Protein AF-D2QV64-F1 (afdb_monomer_lite)

Sequence (195 aa):
MLIPDGMLITTHSSHLLPVKQGDTALMLKIAIAAEERQGNFLMAWWRGKGAARVIDHDGDALLLERATSSRSLVQDVCVLHGDLHHENVLDLGKRGWLAIDPKGLVGERAFDFANLFYNPSSAVALSTGRLSCQIKVVAQASCLEPKRLLQWVLAWGGLSATWLLLDDIDPAATLAIASLAASELTLSDGLYEGS

Foldseek 3Di:
DKAFDDDWDDDPFWIWTFIDDVPFTKIKIFGDDPLVQLVVVLQCVCCCQLDFHFPDDDRRITITRDDPDPDDPFDQKDWAQQQDEPVQWDQPDVVGIDGDNRPGDTGHPLLNCLVHLCPDHLVQSPPPCNNVVVLVVCCVVVVHDSLVNLSSNLVVLSVVCSVCVVVVHDSVSSVSSSVVSSVVNVVVVVVVVPD

Secondary structure (DSSP, 8-state):
--EE-S--EE-SSEEEEEEEETTEEEEEEEE-SHHHHHHHHHHHHHTTSSSPPEEEEETTEEEEE---SS--S--SEEEE-SS--GGGEEE-GGG-EEE-----EEEEGGGGGGGGGT-S-HHHHTSTTHHHHHHHHHHHHHT--HHHHHHHHHHHHHHHHHHHHHTT---HHHHHHHHHHHHHHHHHHHTTTT-

InterPro domains:
  IPR006748 Aminoglycoside/hydroxyurea antibiotic resistance kinase [PF04655] (2-75)
  IPR006748 Aminoglycoside/hydroxyurea antibiotic resistance kinase [PF04655] (76-164)
  IPR011009 Protein kinase-like domain superfamily [SSF56112] (16-170)

pLDDT: mean 85.37, std 12.18, range [32.94, 96.75]

Organism: Spirosoma linguale (strain ATCC 33905 / DSM 74 / LMG 10896 / Claus 1) (NCBI:txid504472)

Structure (mmCIF, N/CA/C/O backbone):
data_AF-D2QV64-F1
#
_entry.id   AF-D2QV64-F1
#
loop_
_atom_site.group_PDB
_atom_site.id
_atom_site.type_symbol
_atom_site.label_atom_id
_atom_site.label_alt_id
_atom_site.label_comp_id
_atom_site.label_asym_id
_atom_site.label_entity_id
_atom_site.label_seq_id
_atom_site.pdbx_PDB_ins_code
_atom_site.Cartn_x
_atom_site.Cartn_y
_atom_site.Cartn_z
_atom_site.occupancy
_atom_site.B_iso_or_equiv
_atom_site.auth_seq_id
_atom_site.auth_comp_id
_atom_site.auth_asym_id
_atom_site.auth_atom_id
_atom_site.pdbx_PDB_model_num
ATOM 1 N N . MET A 1 1 ? -14.361 12.397 27.060 1.00 84.81 1 MET A N 1
ATOM 2 C CA . MET A 1 1 ? -14.222 11.091 27.740 1.00 84.81 1 MET A CA 1
ATOM 3 C C . MET A 1 1 ? -14.595 9.999 26.750 1.00 84.81 1 MET A C 1
ATOM 5 O O . MET A 1 1 ? -15.577 10.195 26.041 1.00 84.81 1 MET A O 1
ATOM 9 N N . LEU A 1 2 ? -13.809 8.922 26.655 1.00 90.06 2 LEU A N 1
ATOM 10 C CA . LEU A 1 2 ? -14.127 7.762 25.812 1.00 90.06 2 LEU A CA 1
ATOM 11 C C . LEU A 1 2 ? -14.981 6.769 26.606 1.00 90.06 2 LEU A C 1
ATOM 13 O O . LEU A 1 2 ? -14.668 6.490 27.762 1.00 90.06 2 LEU A O 1
ATOM 17 N N . ILE A 1 3 ? -16.048 6.255 25.997 1.00 94.50 3 ILE A N 1
ATOM 18 C CA . ILE A 1 3 ? -16.966 5.289 26.618 1.00 94.50 3 ILE A CA 1
ATOM 19 C C . ILE A 1 3 ? -16.984 4.013 25.763 1.00 94.50 3 ILE A C 1
ATOM 21 O O . ILE A 1 3 ? -17.178 4.135 24.553 1.00 94.50 3 ILE A O 1
ATOM 25 N N . PRO A 1 4 ? -16.794 2.808 26.336 1.00 94.12 4 PRO A N 1
ATOM 26 C CA . PRO A 1 4 ? -16.927 1.554 25.594 1.00 94.12 4 PRO A CA 1
ATOM 27 C C . PRO A 1 4 ? -18.301 1.414 24.925 1.00 94.12 4 PRO A C 1
ATOM 29 O O . PRO A 1 4 ? -19.330 1.689 25.536 1.00 94.12 4 PRO A O 1
ATOM 32 N N . ASP A 1 5 ? -18.310 0.969 23.672 1.00 94.06 5 ASP A N 1
ATOM 33 C CA . ASP A 1 5 ? -19.499 0.852 22.818 1.00 94.06 5 ASP A CA 1
ATOM 34 C C . ASP A 1 5 ? -19.472 -0.467 22.024 1.00 94.06 5 ASP A C 1
ATOM 36 O O . ASP A 1 5 ? -19.676 -0.499 20.810 1.00 94.06 5 ASP A O 1
ATOM 40 N N . GLY A 1 6 ? -19.134 -1.563 22.707 1.00 91.12 6 GLY A N 1
ATOM 41 C CA . GLY A 1 6 ? -19.037 -2.904 22.135 1.00 91.12 6 GLY A CA 1
ATOM 42 C C . GLY A 1 6 ? -18.134 -3.829 22.950 1.00 91.12 6 GLY A C 1
ATOM 43 O O . GLY A 1 6 ? -17.597 -3.440 23.987 1.00 91.12 6 GLY A O 1
ATOM 44 N N . MET A 1 7 ? -17.971 -5.067 22.479 1.00 93.25 7 MET A N 1
ATOM 45 C CA . MET A 1 7 ? -17.054 -6.028 23.096 1.00 93.25 7 MET A CA 1
ATOM 46 C C . MET A 1 7 ? -15.606 -5.768 22.673 1.00 93.25 7 MET A C 1
ATOM 48 O O . MET A 1 7 ? -15.347 -5.347 21.545 1.00 93.25 7 MET A O 1
ATOM 52 N N . LEU A 1 8 ? -14.670 -6.071 23.573 1.00 91.81 8 LEU A N 1
ATOM 53 C CA . LEU A 1 8 ? -13.246 -6.131 23.262 1.00 91.81 8 LEU A CA 1
ATOM 54 C C . LEU A 1 8 ? -12.987 -7.237 22.232 1.00 91.81 8 LEU A C 1
ATOM 56 O O . LEU A 1 8 ? -13.405 -8.379 22.418 1.00 91.81 8 LEU A O 1
ATOM 60 N N . ILE A 1 9 ? -12.258 -6.897 21.176 1.00 93.56 9 ILE A N 1
ATOM 61 C CA . ILE A 1 9 ? -11.794 -7.829 20.155 1.00 93.56 9 ILE A CA 1
ATOM 62 C C . ILE A 1 9 ? -10.287 -7.994 20.342 1.00 93.56 9 ILE A C 1
ATOM 64 O O . ILE A 1 9 ? -9.531 -7.026 20.279 1.00 93.56 9 ILE A O 1
ATOM 68 N N . THR A 1 10 ? -9.845 -9.228 20.557 1.00 88.50 10 THR A N 1
ATOM 69 C CA . THR A 1 10 ? -8.422 -9.556 20.670 1.00 88.50 10 THR A CA 1
ATOM 70 C C . THR A 1 10 ? -7.971 -10.258 19.402 1.00 88.50 10 THR A C 1
ATOM 72 O O . THR A 1 10 ? -8.548 -11.264 18.994 1.00 88.50 10 THR A O 1
ATOM 75 N N . THR A 1 11 ? -6.932 -9.713 18.785 1.00 85.50 11 THR A N 1
ATOM 76 C CA . THR A 1 11 ? -6.214 -10.333 17.670 1.00 85.50 11 THR A CA 1
ATOM 77 C C . THR A 1 11 ? -4.872 -10.865 18.174 1.00 85.50 11 THR A C 1
ATOM 79 O O . THR A 1 11 ? -4.509 -10.651 19.330 1.00 85.50 11 THR A O 1
ATOM 82 N N . HIS A 1 12 ? -4.112 -11.547 17.318 1.00 83.12 12 HIS A N 1
ATOM 83 C CA . HIS A 1 12 ? -2.777 -12.032 17.679 1.00 83.12 12 HIS A CA 1
ATOM 84 C C . HIS A 1 12 ? -1.767 -10.894 17.936 1.00 83.12 12 HIS A C 1
ATOM 86 O O . HIS A 1 12 ? -0.740 -11.138 18.559 1.00 83.12 12 HIS A O 1
ATOM 92 N N . SER A 1 13 ? -2.051 -9.669 17.475 1.00 80.88 13 SER A N 1
ATOM 93 C CA . SER A 1 13 ? -1.111 -8.542 17.496 1.00 80.88 13 SER A CA 1
ATOM 94 C C . SER A 1 13 ? -1.634 -7.289 18.221 1.00 80.88 13 SER A C 1
ATOM 96 O O . SER A 1 13 ? -0.847 -6.411 18.579 1.00 80.88 13 SER A O 1
ATOM 98 N N . SER A 1 14 ? -2.952 -7.185 18.442 1.00 87.31 14 SER A N 1
ATOM 99 C CA . SER A 1 14 ? -3.629 -5.980 18.948 1.00 87.31 14 SER A CA 1
ATOM 100 C C . SER A 1 14 ? -4.898 -6.276 19.755 1.00 87.31 14 SER A C 1
ATOM 102 O O . SER A 1 14 ? -5.626 -7.235 19.474 1.00 87.31 14 SER A O 1
ATOM 104 N N . HIS A 1 15 ? -5.228 -5.367 20.671 1.00 90.56 15 HIS A N 1
ATOM 105 C CA . HIS A 1 15 ? -6.553 -5.234 21.277 1.00 90.56 15 HIS A CA 1
ATOM 106 C C . HIS A 1 15 ? -7.337 -4.111 20.587 1.00 90.56 15 HIS A C 1
ATOM 108 O O . HIS A 1 15 ? -6.822 -3.007 20.416 1.00 90.56 15 HIS A O 1
ATOM 114 N N . LEU A 1 16 ? -8.584 -4.381 20.204 1.00 91.62 16 LEU A N 1
ATOM 115 C CA . LEU A 1 16 ? -9.480 -3.436 19.537 1.00 91.62 16 LEU A CA 1
ATOM 116 C C . LEU A 1 16 ? -10.754 -3.271 20.370 1.00 91.62 16 LEU A C 1
ATOM 118 O O . LEU A 1 16 ? -11.459 -4.246 20.629 1.00 91.62 16 LEU A O 1
ATOM 122 N N . LEU A 1 17 ? -11.064 -2.044 20.779 1.00 94.75 17 LEU A N 1
ATOM 123 C CA . LEU A 1 17 ? -12.261 -1.724 21.549 1.00 94.75 17 LEU A CA 1
ATOM 124 C C . LEU A 1 17 ? -13.088 -0.658 20.819 1.00 94.75 17 LEU A C 1
ATOM 126 O O . LEU A 1 17 ? -12.622 0.472 20.648 1.00 94.75 17 LEU A O 1
ATOM 130 N N . PRO A 1 18 ? -14.332 -0.965 20.416 1.00 94.12 18 PRO A N 1
ATOM 131 C CA . PRO A 1 18 ? -15.242 0.053 19.918 1.00 94.12 18 PRO A CA 1
ATOM 132 C C . PRO A 1 18 ? -15.577 1.036 21.051 1.00 94.12 18 PRO A C 1
ATOM 134 O O . PRO A 1 18 ? -15.963 0.616 22.142 1.00 94.12 18 PRO A O 1
ATOM 137 N N . VAL A 1 19 ? -15.440 2.340 20.807 1.00 95.12 19 VAL A N 1
ATOM 138 C CA . VAL A 1 19 ? -15.688 3.399 21.800 1.00 95.12 19 VAL A CA 1
ATOM 139 C C . VAL A 1 19 ? -16.503 4.546 21.200 1.00 95.12 19 VAL A C 1
ATOM 141 O O . VAL A 1 19 ? -16.592 4.699 19.982 1.00 95.12 19 VAL A O 1
ATOM 144 N N . LYS A 1 20 ? -17.089 5.382 22.056 1.00 94.25 20 LYS A N 1
ATOM 145 C CA . LYS A 1 20 ? -17.729 6.646 21.684 1.00 94.25 20 LYS A CA 1
ATOM 146 C C . LYS A 1 20 ? -17.061 7.832 22.365 1.00 94.25 20 LYS A C 1
ATOM 148 O O . LYS A 1 20 ? -16.691 7.755 23.538 1.00 94.25 20 LYS A O 1
ATOM 153 N N . GLN A 1 21 ? -16.963 8.941 21.636 1.00 92.62 21 GLN A N 1
ATOM 154 C CA . GLN A 1 21 ? -16.634 10.262 22.171 1.00 92.62 21 GLN A CA 1
ATOM 155 C C . GLN A 1 21 ? -17.788 11.214 21.828 1.00 92.62 21 GLN A C 1
ATOM 157 O O . GLN A 1 21 ? -17.931 11.645 20.684 1.00 92.62 21 GLN A O 1
ATOM 162 N N . GLY A 1 22 ? -18.659 11.487 22.807 1.00 91.06 22 GLY A N 1
ATOM 163 C CA . GLY A 1 22 ? -19.966 12.093 22.525 1.00 91.06 22 GLY A CA 1
ATOM 164 C C . GLY A 1 22 ? -20.794 11.178 21.615 1.00 91.06 22 GLY A C 1
ATOM 165 O O . GLY A 1 22 ? -20.868 9.976 21.867 1.00 91.06 22 GLY A O 1
ATOM 166 N N . ASP A 1 23 ? -21.335 11.726 20.527 1.00 88.44 23 ASP A N 1
ATOM 167 C CA . ASP A 1 23 ? -22.090 10.963 19.519 1.00 88.44 23 ASP A CA 1
ATOM 168 C C . ASP A 1 23 ? -21.200 10.301 18.449 1.00 88.44 23 ASP A C 1
ATOM 170 O O . ASP A 1 23 ? -21.688 9.568 17.587 1.00 88.44 23 ASP A O 1
ATOM 174 N N . THR A 1 24 ? -19.881 10.526 18.491 1.00 89.38 24 THR A N 1
ATOM 175 C CA . THR A 1 24 ? -18.956 10.014 17.470 1.00 89.38 24 THR A CA 1
ATOM 176 C C . THR A 1 24 ? -18.521 8.587 17.785 1.00 89.38 24 THR A C 1
ATOM 178 O O . THR A 1 24 ? -17.968 8.312 18.850 1.00 89.38 24 THR A O 1
ATOM 181 N N . ALA A 1 25 ? -18.730 7.686 16.826 1.00 92.19 25 ALA A N 1
ATOM 182 C CA . ALA A 1 25 ? -18.303 6.293 16.866 1.00 92.19 25 ALA A CA 1
ATOM 183 C C . ALA A 1 25 ? -16.826 6.139 16.460 1.00 92.19 25 ALA A C 1
ATOM 185 O O . ALA A 1 25 ? -16.456 6.468 15.333 1.00 92.19 25 ALA A O 1
ATOM 186 N N . LEU A 1 26 ? -16.001 5.591 17.352 1.00 92.88 26 LEU A N 1
ATOM 187 C CA . LEU A 1 26 ? -14.551 5.448 17.193 1.00 92.88 26 LEU A CA 1
ATOM 188 C C . LEU A 1 26 ? -14.086 4.026 17.553 1.00 92.88 26 LEU A C 1
ATOM 190 O O . LEU A 1 26 ? -14.832 3.222 18.118 1.00 92.88 26 LEU A O 1
ATOM 194 N N . MET A 1 27 ? -12.852 3.694 17.194 1.00 93.19 27 MET A N 1
ATOM 195 C CA . MET A 1 27 ? -12.204 2.425 17.515 1.00 93.19 27 MET A CA 1
ATOM 196 C C . MET A 1 27 ? -10.879 2.706 18.218 1.00 93.19 27 MET A C 1
ATOM 198 O O . MET A 1 27 ? -9.993 3.324 17.637 1.00 93.19 27 MET A O 1
ATOM 202 N N . LEU A 1 28 ? -10.734 2.244 19.457 1.00 90.88 28 LEU A N 1
ATOM 203 C CA . LEU A 1 28 ? -9.460 2.265 20.166 1.00 90.88 28 LEU A CA 1
ATOM 204 C C . LEU A 1 28 ? -8.678 1.001 19.806 1.00 90.88 28 LEU A C 1
ATOM 206 O O . LEU A 1 28 ? -9.151 -0.106 20.055 1.00 90.88 28 LEU A O 1
ATOM 210 N N . LYS A 1 29 ? -7.487 1.162 19.235 1.00 90.44 29 LYS A N 1
ATOM 211 C CA . LYS A 1 29 ? -6.544 0.080 18.948 1.00 90.44 29 LYS A CA 1
ATOM 212 C C . LYS A 1 29 ? -5.333 0.221 19.857 1.00 90.44 29 LYS A C 1
ATOM 214 O O . LYS A 1 29 ? -4.724 1.281 19.873 1.00 90.44 29 LYS A O 1
ATOM 219 N N . ILE A 1 30 ? -4.970 -0.841 20.569 1.00 87.00 30 ILE A N 1
ATOM 220 C CA . ILE A 1 30 ? -3.738 -0.923 21.361 1.00 87.00 30 ILE A CA 1
ATOM 221 C C . ILE A 1 30 ? -2.878 -2.037 20.766 1.00 87.00 30 ILE A C 1
ATOM 223 O O . ILE A 1 30 ? -3.278 -3.205 20.781 1.00 87.00 30 ILE A O 1
ATOM 227 N N . ALA A 1 31 ? -1.725 -1.663 20.215 1.00 84.56 31 ALA A N 1
ATOM 228 C CA . ALA A 1 31 ? -0.751 -2.597 19.665 1.00 84.56 31 ALA A CA 1
ATOM 229 C C . ALA A 1 31 ? -0.017 -3.333 20.796 1.00 84.56 31 ALA A C 1
ATOM 231 O O . ALA A 1 31 ? 0.383 -2.729 21.788 1.00 84.56 31 ALA A O 1
ATOM 232 N N . ILE A 1 32 ? 0.165 -4.645 20.648 1.00 82.94 32 ILE A N 1
ATOM 233 C CA . ILE A 1 32 ? 0.840 -5.496 21.643 1.00 82.94 32 ILE A CA 1
ATOM 234 C C . ILE A 1 32 ? 2.161 -6.037 21.069 1.00 82.94 32 ILE A C 1
ATOM 236 O O . ILE A 1 32 ? 3.147 -6.179 21.798 1.00 82.94 32 ILE A O 1
ATOM 240 N N . ALA A 1 33 ? 2.193 -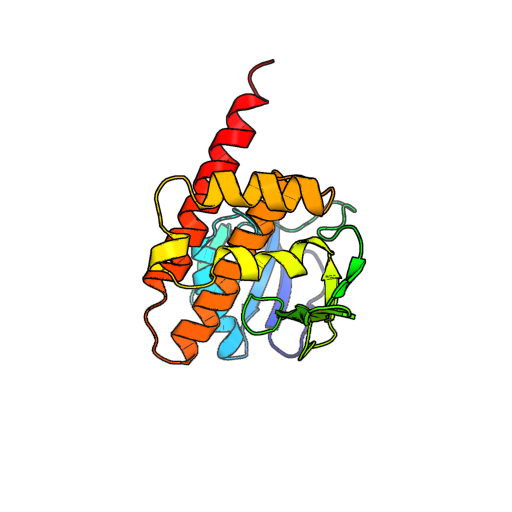6.287 19.756 1.00 75.31 33 ALA A N 1
ATOM 241 C CA . ALA A 1 33 ? 3.374 -6.711 19.005 1.00 75.31 33 ALA A CA 1
ATOM 242 C C . ALA A 1 33 ? 4.233 -5.513 18.559 1.00 75.31 33 ALA A C 1
ATOM 244 O O . ALA A 1 33 ? 3.708 -4.436 18.271 1.00 75.31 33 ALA A O 1
ATOM 245 N N . ALA A 1 34 ? 5.555 -5.697 18.490 1.00 67.56 34 ALA A N 1
ATOM 246 C CA . ALA A 1 34 ? 6.493 -4.625 18.145 1.00 67.56 34 ALA A CA 1
ATOM 247 C C . ALA A 1 34 ? 6.309 -4.124 16.702 1.00 67.56 34 ALA A C 1
ATOM 249 O O . ALA A 1 34 ? 6.424 -2.928 16.444 1.00 67.56 34 ALA A O 1
ATOM 250 N N . GLU A 1 35 ? 5.939 -5.022 15.796 1.00 64.38 35 GLU A N 1
ATOM 251 C CA . GLU A 1 35 ? 5.683 -4.764 14.382 1.00 64.38 35 GLU A CA 1
ATOM 252 C C . GLU A 1 35 ? 4.456 -3.850 14.192 1.00 64.38 35 GLU A C 1
ATOM 254 O O . GLU A 1 35 ? 4.479 -2.905 13.405 1.00 64.38 35 GLU A O 1
ATOM 259 N N . GLU A 1 36 ? 3.395 -4.053 14.983 1.00 65.75 36 GLU A N 1
ATOM 260 C CA . GLU A 1 36 ? 2.186 -3.211 14.947 1.00 65.75 36 GLU A CA 1
ATOM 261 C C . GLU A 1 36 ? 2.421 -1.804 15.509 1.00 65.75 36 GLU A C 1
ATOM 263 O O . GLU A 1 36 ? 1.802 -0.845 15.044 1.00 65.75 36 GLU A O 1
ATOM 268 N N . ARG A 1 37 ? 3.335 -1.647 16.480 1.00 69.44 37 ARG A N 1
ATOM 269 C CA . ARG A 1 37 ? 3.687 -0.321 17.022 1.00 69.44 37 ARG A CA 1
ATOM 270 C C . ARG A 1 37 ? 4.261 0.588 15.942 1.00 69.44 37 ARG A C 1
ATOM 272 O O . ARG A 1 37 ? 3.957 1.776 15.911 1.00 69.44 37 ARG A O 1
ATOM 279 N N . GLN A 1 38 ? 5.054 0.036 15.027 1.00 65.38 38 GLN A N 1
ATOM 280 C CA . GLN A 1 38 ? 5.621 0.797 13.913 1.00 65.38 38 GLN A CA 1
ATOM 281 C C . GLN A 1 38 ? 4.554 1.167 12.875 1.00 65.38 38 GLN A C 1
ATOM 283 O O . GLN A 1 38 ? 4.518 2.305 12.402 1.00 65.38 38 GLN A O 1
ATOM 288 N N . GLY A 1 39 ? 3.611 0.256 12.608 1.00 62.38 39 GLY A N 1
ATOM 289 C CA . GLY A 1 39 ? 2.429 0.537 11.789 1.00 62.38 39 GLY A CA 1
ATOM 290 C C . GLY A 1 39 ? 1.579 1.699 12.324 1.00 62.38 39 GLY A C 1
ATOM 291 O O . GLY A 1 39 ? 0.974 2.429 11.537 1.00 62.38 39 GLY A O 1
ATOM 292 N N . ASN A 1 40 ? 1.579 1.946 13.641 1.00 69.19 40 ASN A N 1
ATOM 293 C CA . ASN A 1 40 ? 0.832 3.061 14.224 1.00 69.19 40 ASN A CA 1
ATOM 294 C C . ASN A 1 40 ? 1.368 4.441 13.806 1.00 69.19 40 ASN A C 1
ATOM 296 O O . ASN A 1 40 ? 0.575 5.339 13.511 1.00 69.19 40 ASN A O 1
ATOM 300 N N . PHE A 1 41 ? 2.693 4.609 13.728 1.00 66.00 41 PHE A N 1
ATOM 301 C CA . PHE A 1 41 ? 3.308 5.864 13.276 1.00 66.00 41 PHE A CA 1
ATOM 302 C C . PHE A 1 41 ? 2.937 6.182 11.829 1.00 66.00 41 PHE A C 1
ATOM 304 O O . PHE A 1 41 ? 2.611 7.321 11.492 1.00 66.00 41 PHE A O 1
ATOM 311 N N . LEU A 1 42 ? 2.918 5.155 10.984 1.00 66.06 42 LEU A N 1
ATOM 312 C CA . LEU A 1 42 ? 2.503 5.283 9.598 1.00 66.06 42 LEU A CA 1
ATOM 313 C C . LEU A 1 42 ? 1.014 5.637 9.467 1.00 66.06 42 LEU A C 1
ATOM 315 O O . LEU A 1 42 ? 0.654 6.521 8.692 1.00 66.06 42 LEU A O 1
ATOM 319 N N . MET A 1 43 ? 0.145 4.994 10.246 1.00 69.06 43 MET A N 1
ATOM 320 C CA . MET A 1 43 ? -1.285 5.320 10.285 1.00 69.06 43 MET A CA 1
ATOM 321 C C . MET A 1 43 ? -1.520 6.781 10.692 1.00 69.06 43 MET A C 1
ATOM 323 O O . MET A 1 43 ? -2.330 7.481 10.075 1.00 69.06 43 MET A O 1
ATOM 327 N N . ALA A 1 44 ? -0.776 7.265 11.692 1.00 66.31 44 ALA A N 1
ATOM 328 C CA . ALA A 1 44 ? -0.818 8.661 12.119 1.00 66.31 44 ALA A CA 1
ATOM 329 C C . ALA A 1 44 ? -0.310 9.617 11.028 1.00 66.31 44 ALA A C 1
ATOM 331 O O . ALA A 1 44 ? -0.837 10.722 10.896 1.00 66.31 44 ALA A O 1
ATOM 332 N N . TRP A 1 45 ? 0.662 9.192 10.217 1.00 61.81 45 TRP A N 1
ATOM 333 C CA . TRP A 1 45 ? 1.141 9.944 9.057 1.00 61.81 45 TRP A CA 1
ATOM 334 C C . TRP A 1 45 ? 0.106 10.001 7.921 1.00 61.81 45 TRP A C 1
ATOM 336 O O . TRP A 1 45 ? -0.127 11.075 7.366 1.00 61.81 45 TRP A O 1
ATOM 346 N N . TRP A 1 46 ? -0.584 8.893 7.621 1.00 63.81 46 TRP A N 1
ATOM 347 C CA . TRP A 1 46 ? -1.623 8.849 6.582 1.00 63.81 46 TRP A CA 1
ATOM 348 C C . TRP A 1 46 ? -2.807 9.782 6.860 1.00 63.81 46 TRP A C 1
ATOM 350 O O . TRP A 1 46 ? -3.410 10.286 5.912 1.00 63.81 46 TRP A O 1
ATOM 360 N N . ARG A 1 47 ? -3.164 10.029 8.132 1.00 64.62 47 ARG A N 1
ATOM 361 C CA . ARG A 1 47 ? -4.263 10.935 8.547 1.00 64.62 47 ARG A CA 1
ATOM 362 C C . ARG A 1 47 ? -5.569 10.756 7.753 1.00 64.62 47 ARG A C 1
ATOM 364 O O . ARG A 1 47 ? -6.236 11.730 7.410 1.00 64.62 47 ARG A O 1
ATOM 371 N N . GLY A 1 48 ? -5.947 9.515 7.453 1.00 59.62 48 GLY A N 1
ATOM 372 C CA . GLY A 1 48 ? -7.175 9.215 6.704 1.00 59.62 48 GLY A CA 1
ATOM 373 C C . GLY A 1 48 ? -7.026 9.206 5.177 1.00 59.62 48 GLY A C 1
ATOM 374 O O . GLY A 1 48 ? -7.993 8.941 4.468 1.00 59.62 48 GLY A O 1
ATOM 375 N N . LYS A 1 49 ? -5.831 9.468 4.632 1.00 55.72 49 LYS A N 1
ATOM 376 C CA . LYS A 1 49 ? -5.557 9.321 3.197 1.00 55.72 49 LYS A CA 1
ATOM 377 C C . LYS A 1 49 ? -5.173 7.870 2.902 1.00 55.72 49 LYS A C 1
ATOM 379 O O . LYS A 1 49 ? -4.064 7.453 3.209 1.00 55.72 49 LYS A O 1
ATOM 384 N N . GLY A 1 50 ? -6.096 7.099 2.325 1.00 55.38 50 GLY A N 1
ATOM 385 C CA . GLY A 1 50 ? -5.864 5.691 1.950 1.00 55.38 50 GLY A CA 1
ATOM 386 C C . GLY A 1 50 ? -5.884 4.688 3.113 1.00 55.38 50 GLY A C 1
ATOM 387 O O . GLY A 1 50 ? -5.733 3.494 2.879 1.00 55.38 50 GLY A O 1
ATOM 388 N N . ALA A 1 51 ? -6.121 5.153 4.341 1.00 66.50 51 ALA A N 1
ATOM 389 C CA . ALA A 1 51 ? -6.243 4.349 5.554 1.00 66.50 51 ALA A CA 1
ATOM 390 C C . ALA A 1 51 ? -7.343 4.927 6.460 1.00 66.50 51 ALA A C 1
ATOM 392 O O . ALA A 1 51 ? -7.814 6.037 6.219 1.00 66.50 51 ALA A O 1
ATOM 393 N N . ALA A 1 52 ? -7.745 4.203 7.509 1.00 75.62 52 ALA A N 1
ATOM 394 C CA . ALA A 1 52 ? -8.678 4.740 8.503 1.00 75.62 52 ALA A CA 1
ATOM 395 C C . ALA A 1 52 ? -8.091 5.997 9.166 1.00 75.62 52 ALA A C 1
ATOM 397 O O . ALA A 1 52 ? -6.920 6.013 9.557 1.00 75.62 52 ALA A O 1
ATOM 398 N N . ARG A 1 53 ? -8.893 7.057 9.302 1.00 79.25 53 ARG A N 1
ATOM 399 C CA . ARG A 1 53 ? -8.445 8.300 9.938 1.00 79.25 53 ARG A CA 1
ATOM 400 C C . ARG A 1 53 ? -8.080 8.073 11.402 1.00 79.25 53 ARG A C 1
ATOM 402 O O . ARG A 1 53 ? -8.900 7.600 12.187 1.00 79.25 53 ARG A O 1
ATOM 409 N N . VAL A 1 54 ? -6.864 8.476 11.767 1.00 84.50 54 VAL A N 1
ATOM 410 C CA . VAL A 1 54 ? -6.412 8.573 13.160 1.00 84.50 54 VAL A CA 1
ATOM 411 C C . VAL A 1 54 ? -6.921 9.888 13.745 1.00 84.50 54 VAL A C 1
ATOM 413 O O . VAL A 1 54 ? -6.622 10.960 13.223 1.00 84.50 54 VAL A O 1
ATOM 416 N N . ILE A 1 55 ? -7.722 9.790 14.801 1.00 85.19 55 ILE A N 1
ATOM 417 C CA . ILE A 1 55 ? -8.284 10.910 15.561 1.00 85.19 55 ILE A CA 1
ATOM 418 C C . ILE A 1 55 ? -7.306 11.374 16.641 1.00 85.19 55 ILE A C 1
ATOM 420 O O . ILE A 1 55 ? -7.166 12.575 16.847 1.00 85.19 55 ILE A O 1
ATOM 424 N N . ASP A 1 56 ? -6.638 10.430 17.309 1.00 84.44 56 ASP A N 1
ATOM 425 C CA . ASP A 1 56 ? -5.662 10.689 18.373 1.00 84.44 56 ASP A CA 1
ATOM 426 C C . ASP A 1 56 ? -4.695 9.498 18.526 1.00 84.44 56 ASP A C 1
ATOM 428 O O . ASP A 1 56 ? -5.001 8.394 18.057 1.00 84.44 56 ASP A O 1
ATOM 432 N N . HIS A 1 57 ? -3.543 9.697 19.169 1.00 87.00 57 HIS A N 1
ATOM 433 C CA . HIS A 1 57 ? -2.573 8.631 19.441 1.00 87.00 57 HIS A CA 1
ATOM 434 C C . HIS A 1 57 ? -1.748 8.878 20.714 1.00 87.00 57 HIS A C 1
ATOM 436 O O . HIS A 1 57 ? -1.364 10.007 21.005 1.00 87.00 57 HIS A O 1
ATOM 442 N N . ASP A 1 58 ? -1.407 7.806 21.433 1.00 82.62 58 ASP A N 1
ATOM 443 C CA . ASP A 1 58 ? -0.514 7.845 22.600 1.00 82.62 58 ASP A CA 1
ATOM 444 C C . ASP A 1 58 ? 0.254 6.521 22.738 1.00 82.62 58 ASP A C 1
ATOM 446 O O . ASP A 1 58 ? -0.339 5.469 22.988 1.00 82.62 58 ASP A O 1
ATOM 450 N N . GLY A 1 59 ? 1.574 6.563 22.531 1.00 82.19 59 GLY A N 1
ATOM 451 C CA . GLY A 1 59 ? 2.441 5.383 22.527 1.00 82.19 59 GLY A CA 1
ATOM 452 C C . GLY A 1 59 ? 1.928 4.275 21.599 1.00 82.19 59 GLY A C 1
ATOM 453 O O . GLY A 1 59 ? 1.891 4.427 20.379 1.00 82.19 59 GLY A O 1
ATOM 454 N N . ASP A 1 60 ? 1.507 3.163 22.199 1.00 82.69 60 ASP A N 1
ATOM 455 C CA . ASP A 1 60 ? 1.010 1.973 21.498 1.00 82.69 60 ASP A CA 1
ATOM 456 C C . ASP A 1 60 ? -0.479 2.067 21.109 1.00 82.69 60 ASP A C 1
ATOM 458 O O . ASP A 1 60 ? -1.015 1.150 20.475 1.00 82.69 60 ASP A O 1
ATOM 462 N N . ALA A 1 61 ? -1.162 3.150 21.493 1.00 84.50 61 ALA A N 1
ATOM 463 C CA . ALA A 1 61 ? -2.589 3.340 21.288 1.00 84.50 61 ALA A CA 1
ATOM 464 C C . ALA A 1 61 ? -2.902 4.290 20.121 1.00 84.50 61 ALA A C 1
ATOM 466 O O . ALA A 1 61 ? -2.360 5.390 20.023 1.00 84.50 61 ALA A O 1
ATOM 467 N N . LEU A 1 62 ? -3.857 3.887 19.281 1.00 88.75 62 LEU A N 1
ATOM 468 C CA . LEU A 1 62 ? -4.500 4.720 18.269 1.00 88.75 62 LEU A CA 1
ATOM 469 C C . LEU A 1 62 ? -5.997 4.823 18.537 1.00 88.75 62 LEU A C 1
ATOM 471 O O . LEU A 1 62 ? -6.675 3.814 18.740 1.00 88.75 62 LEU A O 1
ATOM 475 N N . LEU A 1 63 ? -6.534 6.032 18.431 1.00 88.81 63 LEU A N 1
ATOM 476 C CA . LEU A 1 63 ? -7.964 6.271 18.325 1.00 88.81 63 LEU A CA 1
ATOM 477 C C . LEU A 1 63 ? -8.306 6.494 16.852 1.00 88.81 63 LEU A C 1
ATOM 479 O O . LEU A 1 63 ? -7.890 7.479 16.253 1.00 88.81 63 LEU A O 1
ATOM 483 N N . LEU A 1 64 ? -9.050 5.570 16.259 1.00 89.81 64 LEU A N 1
ATOM 484 C CA . LEU A 1 64 ? -9.388 5.547 14.839 1.00 89.81 64 LEU A CA 1
ATOM 485 C C . LEU A 1 64 ? -10.859 5.901 14.626 1.00 89.81 64 LEU A C 1
ATOM 487 O O . LEU A 1 64 ? -11.709 5.609 15.470 1.00 89.81 64 LEU A O 1
ATOM 491 N N . GLU A 1 65 ? -11.188 6.465 13.468 1.00 87.50 65 GLU A N 1
ATOM 492 C CA . GLU A 1 65 ? -12.580 6.508 13.030 1.00 87.50 65 GLU A CA 1
ATOM 493 C C . GLU A 1 65 ? -13.130 5.084 12.873 1.00 87.50 65 GLU A C 1
ATOM 495 O O . GLU A 1 65 ? -12.453 4.183 12.366 1.00 87.50 65 GLU A O 1
ATOM 500 N N . ARG A 1 66 ? -14.364 4.854 13.332 1.00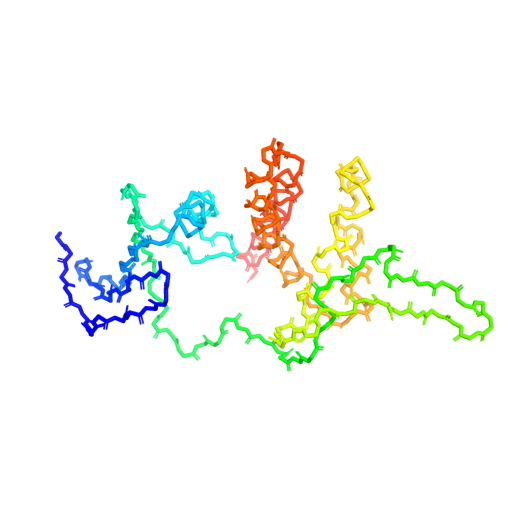 86.56 66 ARG A N 1
ATOM 501 C CA . ARG A 1 66 ? -14.992 3.538 13.213 1.00 86.56 66 ARG A CA 1
ATOM 502 C C . ARG A 1 66 ? -15.786 3.465 11.920 1.00 86.56 66 ARG A C 1
ATOM 504 O O . ARG A 1 66 ? -16.688 4.269 11.700 1.00 86.56 66 ARG A O 1
ATOM 511 N N . ALA A 1 67 ? -15.515 2.447 11.107 1.00 80.75 67 ALA A N 1
ATOM 512 C CA . ALA A 1 67 ? -16.380 2.108 9.986 1.00 80.75 67 ALA A CA 1
ATOM 513 C C . ALA A 1 67 ? -17.752 1.664 10.524 1.00 80.75 67 ALA A C 1
ATOM 515 O O . ALA A 1 67 ? -17.887 0.595 11.113 1.00 80.75 67 ALA A O 1
ATOM 516 N N . THR A 1 68 ? -18.766 2.514 10.367 1.00 77.50 68 THR A N 1
ATOM 517 C CA . THR A 1 68 ? -20.154 2.240 10.786 1.00 77.50 68 THR A CA 1
ATOM 518 C C . THR A 1 68 ? -21.053 1.819 9.624 1.00 77.50 68 THR A C 1
ATOM 520 O O . THR A 1 68 ? -22.179 1.383 9.846 1.00 77.50 68 THR A O 1
ATOM 523 N N . SER A 1 69 ? -20.572 1.942 8.384 1.00 71.31 69 SER A N 1
ATOM 524 C CA . SER A 1 69 ? -21.311 1.540 7.186 1.00 71.31 69 SER A CA 1
ATOM 525 C C . SER A 1 69 ? -21.094 0.064 6.851 1.00 71.31 69 SER A C 1
ATOM 527 O O . SER A 1 69 ? -20.023 -0.476 7.110 1.00 71.31 69 SER A O 1
ATOM 529 N N . SER A 1 70 ? -22.055 -0.556 6.166 1.00 64.06 70 SER A N 1
ATOM 530 C CA . SER A 1 70 ? -21.919 -1.899 5.583 1.00 64.06 70 SER A CA 1
ATOM 531 C C . SER A 1 70 ? -21.085 -1.938 4.292 1.00 64.06 70 SER A C 1
ATOM 533 O O . SER A 1 70 ? -21.003 -2.985 3.649 1.00 64.06 70 SER A O 1
ATOM 535 N N . ARG A 1 71 ? -20.485 -0.813 3.869 1.00 60.31 71 ARG A N 1
ATOM 536 C CA . ARG A 1 71 ? -19.651 -0.768 2.662 1.00 60.31 71 ARG A CA 1
ATOM 537 C C . ARG A 1 71 ? -18.338 -1.503 2.913 1.00 60.31 71 ARG A C 1
ATOM 539 O O . ARG A 1 71 ? -17.611 -1.184 3.850 1.00 60.31 71 ARG A O 1
ATOM 546 N N . SER A 1 72 ? -18.034 -2.459 2.041 1.00 65.69 72 SER A N 1
ATOM 547 C CA . SER A 1 72 ? -16.736 -3.126 2.026 1.00 65.69 72 SER A CA 1
ATOM 548 C C . SER A 1 72 ? -15.639 -2.139 1.626 1.00 65.69 72 SER A C 1
ATOM 550 O O . SER A 1 72 ? -15.796 -1.385 0.665 1.00 65.69 72 SER A O 1
ATOM 552 N N . LEU A 1 73 ? -14.518 -2.169 2.351 1.00 68.56 73 LEU A N 1
ATOM 553 C CA . LEU A 1 73 ? -13.300 -1.447 1.974 1.00 68.56 73 LEU A CA 1
ATOM 554 C C . LEU A 1 73 ? -12.553 -2.124 0.821 1.00 68.56 73 LEU A C 1
ATOM 556 O O . LEU A 1 73 ? -11.696 -1.481 0.221 1.00 68.56 73 LEU A O 1
ATOM 560 N N . VAL A 1 74 ? -12.871 -3.390 0.527 1.00 71.69 74 VAL A N 1
ATOM 561 C CA . VAL A 1 74 ? -12.288 -4.177 -0.566 1.00 71.69 74 VAL A CA 1
ATOM 562 C C . VAL A 1 74 ? -13.312 -4.442 -1.669 1.00 71.69 74 VAL A C 1
ATOM 564 O O . VAL A 1 74 ? -14.488 -4.694 -1.391 1.00 71.69 74 VAL A O 1
ATOM 567 N N . GLN A 1 75 ? -12.853 -4.385 -2.913 1.00 80.12 75 GLN A N 1
ATOM 568 C CA . GLN A 1 75 ? -13.616 -4.618 -4.142 1.00 80.12 75 GLN A CA 1
ATOM 569 C C . GLN A 1 75 ? -12.921 -5.703 -4.979 1.00 80.12 75 GLN A C 1
ATOM 571 O O . GLN A 1 75 ? -11.755 -5.993 -4.733 1.00 80.12 75 GLN A O 1
ATOM 576 N N . ASP A 1 76 ? -13.621 -6.319 -5.939 1.00 84.62 76 ASP A N 1
ATOM 577 C CA . ASP A 1 76 ? -13.044 -7.253 -6.926 1.00 84.62 76 ASP A CA 1
ATOM 578 C C . ASP A 1 76 ? -12.006 -8.237 -6.350 1.00 84.62 76 ASP A C 1
ATOM 580 O O . ASP A 1 76 ? -10.851 -8.285 -6.782 1.00 84.62 76 ASP A O 1
ATOM 584 N N . VAL A 1 77 ? -12.399 -8.992 -5.320 1.00 88.75 77 VAL A N 1
ATOM 585 C CA . VAL A 1 77 ? -11.488 -9.905 -4.616 1.00 88.75 77 VAL A CA 1
ATOM 586 C C . VAL A 1 77 ? -11.142 -11.102 -5.504 1.00 88.75 77 VAL A C 1
ATOM 588 O O . VAL A 1 77 ? -12.034 -11.816 -5.964 1.00 88.75 77 VAL A O 1
ATOM 591 N N . CYS A 1 78 ? -9.850 -11.350 -5.718 1.00 91.06 78 CYS A N 1
ATOM 592 C CA . CYS A 1 78 ? -9.347 -12.482 -6.491 1.00 91.06 78 CYS A CA 1
ATOM 593 C C . CYS A 1 78 ? -8.015 -13.013 -5.939 1.00 91.06 78 CYS A C 1
ATOM 595 O O . CYS A 1 78 ? -7.483 -12.510 -4.947 1.00 91.06 78 CYS A O 1
ATOM 597 N N . VAL A 1 79 ? -7.491 -14.066 -6.573 1.00 93.25 79 VAL A N 1
ATOM 598 C CA . VAL A 1 79 ? -6.116 -14.525 -6.339 1.00 93.25 79 VAL A CA 1
ATOM 599 C C . VAL A 1 79 ? -5.158 -13.532 -6.988 1.00 93.25 79 VAL A C 1
ATOM 601 O O . VAL A 1 79 ? -5.388 -13.098 -8.117 1.00 93.25 79 VAL A O 1
ATOM 604 N N . LEU A 1 80 ? -4.106 -13.187 -6.259 1.00 93.56 80 LEU A N 1
ATOM 605 C CA . LEU A 1 80 ? -3.126 -12.163 -6.583 1.00 93.56 80 LEU A CA 1
ATOM 606 C C . LEU A 1 80 ? -1.721 -12.767 -6.633 1.00 93.56 80 LEU A C 1
ATOM 608 O O . LEU A 1 80 ? -1.396 -13.689 -5.875 1.00 93.56 80 LEU A O 1
ATOM 612 N N . HIS A 1 81 ? -0.864 -12.203 -7.481 1.00 93.62 81 HIS A N 1
ATOM 613 C CA . HIS A 1 81 ? 0.567 -12.489 -7.467 1.00 93.62 81 HIS A CA 1
ATOM 614 C C . HIS A 1 81 ? 1.188 -12.064 -6.132 1.00 93.62 81 HIS A C 1
ATOM 616 O O . HIS A 1 81 ? 1.979 -12.804 -5.555 1.00 93.62 81 HIS A O 1
ATOM 622 N N . GLY A 1 82 ? 0.817 -10.885 -5.630 1.00 89.69 82 GLY A N 1
ATOM 623 C CA . GLY A 1 82 ? 1.269 -10.311 -4.363 1.00 89.69 82 GLY A CA 1
ATOM 624 C C . GLY A 1 82 ? 2.672 -9.702 -4.386 1.00 89.69 82 GLY A C 1
ATOM 625 O O . GLY A 1 82 ? 3.084 -9.122 -3.389 1.00 89.69 82 GLY A O 1
ATOM 626 N N . ASP A 1 83 ? 3.388 -9.825 -5.506 1.00 90.94 83 ASP A N 1
ATOM 627 C CA . ASP A 1 83 ? 4.756 -9.313 -5.681 1.00 90.94 83 ASP A CA 1
ATOM 628 C C . ASP A 1 83 ? 5.101 -9.105 -7.165 1.00 90.94 83 ASP A C 1
ATOM 630 O O . ASP A 1 83 ? 6.127 -9.545 -7.684 1.00 90.94 83 ASP A O 1
ATOM 634 N N . LEU A 1 84 ? 4.159 -8.532 -7.914 1.00 90.69 84 LEU A N 1
ATOM 635 C CA . LEU A 1 84 ? 4.336 -8.339 -9.347 1.00 90.69 84 LEU A CA 1
ATOM 636 C C . LEU A 1 84 ? 5.204 -7.100 -9.599 1.00 90.69 84 LEU A C 1
ATOM 638 O O . LEU A 1 84 ? 4.8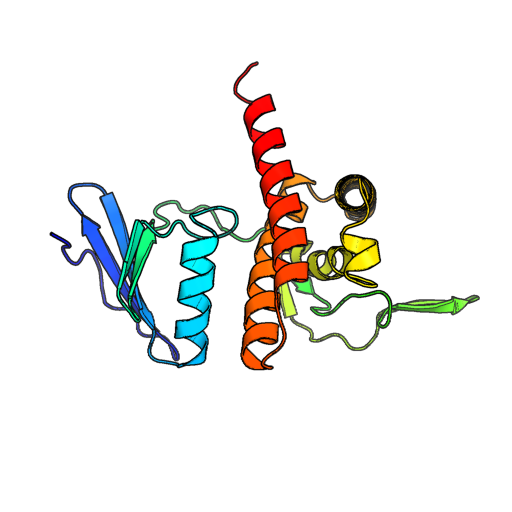02 -5.976 -9.308 1.00 90.69 84 LEU A O 1
ATOM 642 N N . HIS A 1 85 ? 6.386 -7.291 -10.177 1.00 90.56 85 HIS A N 1
ATOM 643 C CA . HIS A 1 85 ? 7.255 -6.212 -10.646 1.00 90.56 85 HIS A CA 1
ATOM 644 C C . HIS A 1 85 ? 8.098 -6.677 -11.836 1.00 90.56 85 HIS A C 1
ATOM 646 O O . HIS A 1 85 ? 8.076 -7.840 -12.223 1.00 90.56 85 HIS A O 1
ATOM 652 N N . HIS A 1 86 ? 8.828 -5.742 -12.439 1.00 90.06 86 HIS A N 1
ATOM 653 C CA . HIS A 1 86 ? 9.579 -5.955 -13.675 1.00 90.06 86 HIS A CA 1
ATOM 654 C C . HIS A 1 86 ? 10.623 -7.088 -13.630 1.00 90.06 86 HIS A C 1
ATOM 656 O O . HIS A 1 86 ? 10.914 -7.648 -14.679 1.00 90.06 86 HIS A O 1
ATOM 662 N N . GLU A 1 87 ? 11.163 -7.452 -12.464 1.00 91.69 87 GLU A N 1
ATOM 663 C CA . GLU A 1 87 ? 12.100 -8.587 -12.348 1.00 91.69 87 GLU A CA 1
ATOM 664 C C . GLU A 1 87 ? 11.365 -9.935 -12.275 1.00 91.69 87 GLU A C 1
ATOM 666 O O . GLU A 1 87 ? 11.887 -10.953 -12.723 1.00 91.69 87 GLU A O 1
ATOM 671 N N . ASN A 1 88 ? 10.115 -9.922 -11.806 1.00 94.12 88 ASN A N 1
ATOM 672 C CA . ASN A 1 88 ? 9.225 -11.080 -11.753 1.00 94.12 88 ASN A CA 1
ATOM 673 C C . ASN A 1 88 ? 8.394 -11.251 -13.036 1.00 94.12 88 ASN A C 1
ATOM 675 O O . ASN A 1 88 ? 7.440 -12.025 -13.056 1.00 94.12 88 ASN A O 1
ATOM 679 N N . VAL A 1 89 ? 8.740 -10.545 -14.120 1.00 93.31 89 VAL A N 1
ATOM 680 C CA . VAL A 1 89 ? 8.092 -10.653 -15.434 1.00 93.31 89 VAL A CA 1
ATOM 681 C C . VAL A 1 89 ? 9.146 -10.931 -16.503 1.00 93.31 89 VAL A C 1
ATOM 683 O O . VAL A 1 89 ? 9.947 -10.069 -16.855 1.00 93.31 89 VAL A O 1
ATOM 686 N N . LEU A 1 90 ? 9.128 -12.145 -17.047 1.00 94.00 90 LEU A N 1
ATOM 687 C CA . LEU A 1 90 ? 10.109 -12.623 -18.020 1.00 94.00 90 LEU A CA 1
ATOM 688 C C . LEU A 1 90 ? 9.556 -12.577 -19.446 1.00 94.00 90 LEU A C 1
ATOM 690 O O . LEU A 1 90 ? 8.445 -13.049 -19.688 1.00 94.00 90 LEU A O 1
ATOM 694 N N . ASP A 1 91 ? 10.350 -12.091 -20.402 1.00 95.12 91 ASP A N 1
ATOM 695 C CA . ASP A 1 91 ? 10.066 -12.243 -21.835 1.00 95.12 91 ASP A CA 1
ATOM 696 C C . ASP A 1 91 ? 10.572 -13.608 -22.324 1.00 95.12 91 ASP A C 1
ATOM 698 O O . ASP A 1 91 ? 11.779 -13.843 -22.416 1.00 95.12 91 ASP A O 1
ATOM 702 N N . LEU A 1 92 ? 9.659 -14.528 -22.650 1.00 93.75 92 LEU A N 1
ATOM 703 C CA . LEU A 1 92 ? 9.999 -15.840 -23.215 1.00 93.75 92 LEU A CA 1
ATOM 704 C C . LEU A 1 92 ? 9.932 -15.851 -24.754 1.00 93.75 92 LEU A C 1
ATOM 706 O O . LEU A 1 92 ? 9.774 -16.910 -25.380 1.00 93.75 92 LEU A O 1
ATOM 710 N N . GLY A 1 93 ? 10.018 -14.679 -25.387 1.00 93.38 93 GLY A N 1
ATOM 711 C CA . GLY A 1 93 ? 10.001 -14.492 -26.831 1.00 93.38 93 GLY A CA 1
ATOM 712 C C . GLY A 1 93 ? 8.698 -14.995 -27.444 1.00 93.38 93 GLY A C 1
ATOM 713 O O . GLY A 1 93 ? 7.617 -14.475 -27.185 1.00 93.38 93 GLY A O 1
ATOM 714 N N . LYS A 1 94 ? 8.768 -16.061 -28.253 1.00 93.19 94 LYS A N 1
ATOM 715 C CA . LYS A 1 94 ? 7.587 -16.620 -28.945 1.00 93.19 94 LYS A CA 1
ATOM 716 C C . LYS A 1 94 ? 6.495 -17.127 -27.998 1.00 93.19 94 LYS A C 1
ATOM 718 O O . LYS A 1 94 ? 5.347 -17.223 -28.416 1.00 93.19 94 LYS A O 1
ATOM 723 N N . ARG A 1 95 ? 6.845 -17.490 -26.758 1.00 90.38 95 ARG A N 1
ATOM 724 C CA . ARG A 1 95 ? 5.876 -17.929 -25.739 1.00 90.38 95 ARG A CA 1
ATOM 725 C C . ARG A 1 95 ? 5.202 -16.762 -25.010 1.00 90.38 95 ARG A C 1
ATOM 727 O O . ARG A 1 95 ? 4.244 -17.009 -24.286 1.00 90.38 95 ARG A O 1
ATOM 734 N N . GLY A 1 96 ? 5.663 -15.531 -25.228 1.00 93.75 96 GLY A N 1
ATOM 735 C CA . GLY A 1 96 ? 5.160 -14.335 -24.564 1.00 93.75 96 GLY A CA 1
ATOM 736 C C . GLY A 1 96 ? 5.715 -14.151 -23.153 1.00 93.75 96 GLY A C 1
ATOM 737 O O . GLY A 1 96 ? 6.702 -14.775 -22.762 1.00 93.75 96 GLY A O 1
ATOM 738 N N . TRP A 1 97 ? 5.067 -13.268 -22.403 1.00 93.50 97 TRP A N 1
ATOM 739 C CA . TRP A 1 97 ? 5.479 -12.880 -21.059 1.00 93.50 97 TRP A CA 1
ATOM 740 C C . TRP A 1 97 ? 5.034 -13.899 -20.007 1.00 93.50 97 TRP A C 1
ATOM 742 O O . TRP A 1 97 ? 3.918 -14.417 -20.076 1.00 93.50 97 TRP A O 1
ATOM 752 N N . LEU A 1 98 ? 5.886 -14.156 -19.014 1.00 94.56 98 LEU A N 1
ATOM 753 C CA . LEU A 1 98 ? 5.593 -15.029 -17.878 1.00 94.56 98 LEU A CA 1
ATOM 754 C C . LEU A 1 98 ? 5.861 -14.300 -16.560 1.00 94.56 98 LEU A C 1
ATOM 756 O O . LEU A 1 98 ? 6.980 -13.851 -16.330 1.00 94.56 98 LEU A O 1
ATOM 760 N N . ALA A 1 99 ? 4.852 -14.238 -15.690 1.00 93.88 99 ALA A N 1
ATOM 761 C CA . ALA A 1 99 ? 5.027 -13.815 -14.303 1.00 93.88 99 ALA A CA 1
ATOM 762 C C . ALA A 1 99 ? 5.519 -14.989 -13.438 1.00 93.88 99 ALA A C 1
ATOM 764 O O . ALA A 1 99 ? 5.041 -16.117 -13.606 1.00 93.88 99 ALA A O 1
ATOM 765 N N . ILE A 1 100 ? 6.470 -14.735 -12.542 1.00 93.75 100 ILE A N 1
ATOM 766 C CA . ILE A 1 100 ? 7.130 -15.746 -11.703 1.00 93.75 100 ILE A CA 1
ATOM 767 C C . ILE A 1 100 ? 7.221 -15.304 -10.235 1.00 93.75 100 ILE A C 1
ATOM 769 O O . ILE A 1 100 ? 7.136 -14.123 -9.940 1.00 93.75 100 ILE A O 1
ATOM 773 N N . ASP A 1 101 ? 7.448 -16.264 -9.334 1.00 93.19 101 ASP A N 1
ATOM 774 C CA . ASP A 1 101 ? 7.520 -16.065 -7.873 1.00 93.19 101 ASP A CA 1
ATOM 775 C C . ASP A 1 101 ? 6.260 -15.438 -7.223 1.00 93.19 101 ASP A C 1
ATOM 777 O O . ASP A 1 101 ? 6.349 -14.467 -6.465 1.00 93.19 101 ASP A O 1
ATOM 781 N N . PRO A 1 102 ? 5.048 -15.974 -7.481 1.00 93.88 102 PRO A N 1
ATOM 782 C CA . PRO A 1 102 ? 3.853 -15.474 -6.816 1.00 93.88 102 PRO A CA 1
ATOM 783 C C . PRO A 1 102 ? 3.874 -15.812 -5.320 1.00 93.88 102 PRO A C 1
ATOM 785 O O . PRO A 1 102 ? 4.104 -16.956 -4.927 1.00 93.88 102 PRO A O 1
ATOM 788 N N . LYS A 1 103 ? 3.510 -14.839 -4.479 1.00 90.00 103 LYS A N 1
ATOM 789 C CA . LYS A 1 103 ? 3.223 -15.057 -3.051 1.00 90.00 103 LYS A CA 1
ATOM 790 C C . LYS A 1 103 ? 1.847 -15.692 -2.825 1.00 90.00 103 LYS A C 1
ATOM 792 O O . LYS A 1 103 ? 1.617 -16.277 -1.773 1.00 90.00 103 LYS A O 1
ATOM 797 N N . GLY A 1 104 ? 0.949 -15.609 -3.813 1.00 87.75 104 GLY A N 1
ATOM 798 C CA . GLY A 1 104 ? -0.338 -16.313 -3.812 1.00 87.75 104 GLY A CA 1
ATOM 799 C C . GLY A 1 104 ? -1.333 -15.750 -2.798 1.00 87.75 104 GLY A C 1
ATOM 800 O O . GLY A 1 104 ? -1.872 -16.486 -1.973 1.00 87.75 104 GLY A O 1
ATOM 801 N N . LEU A 1 105 ? -1.569 -14.440 -2.845 1.00 89.31 105 LEU A N 1
ATOM 802 C CA . LEU A 1 105 ? -2.466 -13.761 -1.910 1.00 89.31 105 LEU A CA 1
ATOM 803 C C . LEU A 1 105 ? -3.919 -13.808 -2.397 1.00 89.31 105 LEU A C 1
ATOM 805 O O . LEU A 1 105 ? -4.185 -13.956 -3.587 1.00 89.31 105 LEU A O 1
ATOM 809 N N . VAL A 1 106 ? -4.871 -13.640 -1.478 1.00 90.00 106 VAL A N 1
ATOM 810 C CA . VAL A 1 106 ? -6.274 -13.361 -1.811 1.00 90.00 106 VAL A CA 1
ATOM 811 C C . VAL A 1 106 ? -6.591 -11.957 -1.332 1.00 90.00 106 VAL A C 1
ATOM 813 O O . VAL A 1 106 ? -6.465 -11.657 -0.146 1.00 90.00 106 VAL A O 1
ATOM 816 N N . GLY A 1 107 ? -6.992 -11.093 -2.253 1.00 89.00 107 GLY A N 1
ATOM 817 C CA . GLY A 1 107 ? -7.228 -9.691 -1.952 1.00 89.00 107 GLY A CA 1
ATOM 818 C C . GLY A 1 107 ? -7.846 -8.962 -3.126 1.00 89.00 107 GLY A C 1
ATOM 819 O O . GLY A 1 107 ? -8.244 -9.564 -4.120 1.00 89.00 107 GLY A O 1
ATOM 820 N N . GLU A 1 108 ? -7.940 -7.648 -3.005 1.00 91.62 108 GLU A N 1
ATOM 821 C CA . GLU A 1 108 ? -8.462 -6.821 -4.079 1.00 91.62 108 GLU A CA 1
ATOM 822 C C . GLU A 1 108 ? -7.489 -6.736 -5.257 1.00 91.62 108 GLU A C 1
ATOM 824 O O . GLU A 1 108 ? -6.310 -6.423 -5.094 1.00 91.62 108 GLU A O 1
ATOM 829 N N . ARG A 1 109 ? -8.026 -6.917 -6.464 1.00 91.94 109 ARG A N 1
ATOM 830 C CA . ARG A 1 109 ? -7.286 -6.933 -7.731 1.00 91.94 109 ARG A CA 1
ATOM 831 C C . ARG A 1 109 ? -6.333 -5.757 -7.953 1.00 91.94 109 ARG A C 1
ATOM 833 O O . ARG A 1 109 ? -5.285 -5.928 -8.567 1.00 91.94 109 ARG A O 1
ATOM 840 N N . ALA A 1 110 ? -6.683 -4.561 -7.482 1.00 91.44 110 ALA A N 1
ATOM 841 C CA . ALA A 1 110 ? -5.864 -3.365 -7.670 1.00 91.44 110 ALA A CA 1
ATOM 842 C C . ALA A 1 110 ? -4.530 -3.404 -6.897 1.00 91.44 110 ALA A C 1
ATOM 844 O O . ALA A 1 110 ? -3.574 -2.746 -7.313 1.00 91.44 110 ALA A O 1
ATOM 845 N N . PHE A 1 111 ? -4.439 -4.203 -5.828 1.00 91.81 111 PHE A N 1
ATOM 846 C CA . PHE A 1 111 ? -3.221 -4.357 -5.030 1.00 91.81 111 PHE A CA 1
ATOM 847 C C . PHE A 1 111 ? -2.036 -4.885 -5.848 1.00 91.81 111 PHE A C 1
ATOM 849 O O . PHE A 1 111 ? -0.925 -4.386 -5.694 1.00 91.81 111 PHE A O 1
ATOM 856 N N . ASP A 1 112 ? -2.272 -5.820 -6.775 1.00 93.00 112 ASP A N 1
ATOM 857 C CA . ASP A 1 112 ? -1.215 -6.437 -7.595 1.00 93.00 112 ASP A CA 1
ATOM 858 C C . ASP A 1 112 ? -0.456 -5.435 -8.472 1.00 93.00 112 ASP A C 1
ATOM 860 O O . ASP A 1 112 ? 0.665 -5.695 -8.904 1.00 93.00 112 ASP A O 1
ATOM 864 N N . PHE A 1 113 ? -1.047 -4.266 -8.723 1.00 94.25 113 PHE A N 1
ATOM 865 C CA . PHE A 1 113 ? -0.411 -3.216 -9.505 1.00 94.25 113 PHE A CA 1
ATOM 866 C C . PHE A 1 113 ? 0.384 -2.225 -8.659 1.00 94.25 113 PHE A C 1
ATOM 868 O O . PHE A 1 113 ? 1.173 -1.466 -9.215 1.00 94.25 113 PHE A O 1
ATOM 875 N N . ALA A 1 114 ? 0.193 -2.199 -7.338 1.00 92.81 114 ALA A N 1
ATOM 876 C CA . ALA A 1 114 ? 0.753 -1.156 -6.485 1.00 92.81 114 ALA A CA 1
ATOM 877 C C . ALA A 1 114 ? 2.289 -1.134 -6.537 1.00 92.81 114 ALA A C 1
ATOM 879 O O . ALA A 1 114 ? 2.887 -0.066 -6.680 1.00 92.81 114 ALA A O 1
ATOM 880 N N . ASN A 1 115 ? 2.920 -2.312 -6.537 1.00 91.06 115 ASN A N 1
ATOM 881 C CA . ASN A 1 115 ? 4.376 -2.437 -6.578 1.00 91.06 115 ASN A CA 1
ATOM 882 C C . ASN A 1 115 ? 4.981 -1.874 -7.887 1.00 91.06 115 ASN A C 1
ATOM 884 O O . ASN A 1 115 ? 6.072 -1.300 -7.878 1.00 91.06 115 ASN A O 1
ATOM 888 N N . LEU A 1 116 ? 4.254 -1.914 -9.016 1.00 92.81 116 LEU A N 1
ATOM 889 C CA . LEU A 1 116 ? 4.739 -1.388 -10.305 1.00 92.81 116 LEU A CA 1
ATOM 890 C C . LEU A 1 116 ? 5.062 0.113 -10.258 1.00 92.81 116 LEU A C 1
ATOM 892 O O . LEU A 1 116 ? 5.886 0.576 -11.049 1.00 92.81 116 LEU A O 1
ATOM 896 N N . PHE A 1 117 ? 4.420 0.878 -9.373 1.00 94.81 117 PHE A N 1
ATOM 897 C CA . PHE A 1 117 ? 4.600 2.331 -9.268 1.00 94.81 117 PHE A CA 1
ATOM 898 C C . PHE A 1 117 ? 5.838 2.740 -8.463 1.00 94.81 117 PHE A C 1
ATOM 900 O O . PHE A 1 117 ? 6.273 3.885 -8.557 1.00 94.81 117 PHE A O 1
ATOM 907 N N . TYR A 1 118 ? 6.419 1.804 -7.712 1.00 93.94 118 TYR A N 1
ATOM 908 C CA . TYR A 1 118 ? 7.662 1.992 -6.958 1.00 93.94 118 TYR A CA 1
ATOM 909 C C . TYR A 1 118 ? 8.890 1.476 -7.721 1.00 93.94 118 TYR A C 1
ATOM 911 O O . TYR A 1 118 ? 10.029 1.773 -7.369 1.00 93.94 118 TYR A O 1
ATOM 919 N N . ASN A 1 119 ? 8.651 0.740 -8.806 1.00 91.50 119 ASN A N 1
ATOM 920 C CA . ASN A 1 119 ? 9.656 0.103 -9.641 1.00 91.50 119 ASN A CA 1
ATOM 921 C C . ASN A 1 119 ? 9.931 0.901 -10.936 1.00 91.50 119 ASN A C 1
ATOM 923 O O . ASN A 1 119 ? 9.073 1.656 -11.402 1.00 91.50 119 ASN A O 1
ATOM 927 N N . PRO A 1 120 ? 11.098 0.717 -11.584 1.00 91.75 120 PRO A N 1
ATOM 928 C CA . PRO A 1 120 ? 12.201 -0.179 -11.209 1.00 91.75 120 PRO A CA 1
ATOM 929 C C . PRO A 1 120 ? 13.176 0.413 -10.184 1.00 91.75 120 PRO A C 1
ATOM 931 O O . PRO A 1 120 ? 13.985 -0.299 -9.607 1.00 91.75 120 PRO A O 1
ATOM 934 N N . SER A 1 121 ? 13.131 1.724 -9.971 1.00 92.38 121 SER A N 1
ATOM 935 C CA . SER A 1 121 ? 13.931 2.401 -8.959 1.00 92.38 121 SER A CA 1
ATOM 936 C C . SER A 1 121 ? 13.256 3.699 -8.549 1.00 92.38 121 SER A C 1
ATOM 938 O O . SER A 1 121 ? 12.520 4.303 -9.335 1.00 92.38 121 SER A O 1
ATOM 940 N N . SER A 1 122 ? 13.575 4.184 -7.351 1.00 91.62 122 SER A N 1
ATOM 941 C CA . SER A 1 122 ? 13.063 5.455 -6.838 1.00 91.62 122 SER A CA 1
ATOM 942 C C . SER A 1 122 ? 13.337 6.635 -7.772 1.00 91.62 122 SER A C 1
ATOM 944 O O . SER A 1 122 ? 12.478 7.493 -7.939 1.00 91.62 122 SER A O 1
ATOM 946 N N . ALA A 1 123 ? 14.501 6.668 -8.432 1.00 92.50 123 ALA A N 1
ATOM 947 C CA . ALA A 1 123 ? 14.847 7.725 -9.384 1.00 92.50 123 ALA A CA 1
ATOM 948 C C . ALA A 1 123 ? 13.893 7.757 -10.593 1.00 92.50 123 ALA A C 1
ATOM 950 O O . ALA A 1 123 ? 13.461 8.826 -11.029 1.00 92.50 123 ALA A O 1
ATOM 951 N N . VAL A 1 124 ? 13.527 6.584 -11.119 1.00 93.44 124 VAL A N 1
ATOM 952 C CA . VAL A 1 124 ? 12.566 6.484 -12.225 1.00 93.44 124 VAL A CA 1
ATOM 953 C C . VAL A 1 124 ? 11.153 6.783 -11.732 1.00 93.44 124 VAL A C 1
ATOM 955 O O . VAL A 1 124 ? 10.450 7.572 -12.360 1.00 93.44 124 VAL A O 1
ATOM 958 N N . ALA A 1 125 ? 10.745 6.209 -10.599 1.00 94.00 125 ALA A N 1
ATOM 959 C CA . ALA A 1 125 ? 9.413 6.402 -10.029 1.00 94.00 125 ALA A CA 1
ATOM 960 C C . ALA A 1 125 ? 9.119 7.877 -9.686 1.00 94.00 125 ALA A C 1
ATOM 962 O O . ALA A 1 125 ? 8.011 8.356 -9.922 1.00 94.00 125 ALA A O 1
ATOM 963 N N . LEU A 1 126 ? 10.125 8.619 -9.209 1.00 95.69 126 LEU A N 1
ATOM 964 C CA . LEU A 1 126 ? 10.028 10.044 -8.866 1.00 95.69 126 LEU A CA 1
ATOM 965 C C . LEU A 1 126 ? 10.218 10.994 -10.058 1.00 95.69 126 LEU A C 1
ATOM 967 O O . LEU A 1 126 ? 10.158 12.213 -9.888 1.00 95.69 126 LEU A O 1
ATOM 971 N N . SER A 1 127 ? 10.439 10.474 -11.268 1.00 96.50 127 SER A N 1
ATOM 972 C CA . SER A 1 127 ? 10.573 11.316 -12.458 1.00 96.50 127 SER A CA 1
ATOM 973 C C . SER A 1 127 ? 9.288 12.116 -12.711 1.00 96.50 127 SER A C 1
ATOM 975 O O . SER A 1 127 ? 8.176 11.589 -12.630 1.00 96.50 127 SER A O 1
ATOM 977 N N . THR A 1 128 ? 9.422 13.404 -13.033 1.00 94.00 128 THR A N 1
ATOM 978 C CA . THR A 1 128 ? 8.278 14.313 -13.200 1.00 94.00 128 THR A CA 1
ATOM 979 C C . THR A 1 128 ? 7.264 13.771 -14.211 1.00 94.00 128 THR A C 1
ATOM 981 O O . THR A 1 128 ? 7.611 13.433 -15.340 1.00 94.00 128 THR A O 1
ATOM 984 N N . GLY A 1 129 ? 5.996 13.678 -13.800 1.00 92.31 129 GLY A N 1
ATOM 985 C CA . GLY A 1 129 ? 4.899 13.171 -14.632 1.00 92.31 129 GLY A CA 1
ATOM 986 C C . GLY A 1 129 ? 4.880 11.650 -14.833 1.00 92.31 129 GLY A C 1
ATOM 987 O O . GLY A 1 129 ? 3.945 11.142 -15.454 1.00 92.31 129 GLY A O 1
ATOM 988 N N . ARG A 1 130 ? 5.860 10.902 -14.299 1.00 94.75 130 ARG A N 1
ATOM 989 C CA . ARG A 1 130 ? 5.912 9.438 -14.422 1.00 94.75 130 ARG A CA 1
ATOM 990 C C . ARG A 1 130 ? 4.673 8.782 -13.829 1.00 94.75 130 ARG A C 1
ATOM 992 O O . ARG A 1 130 ? 4.023 8.017 -14.539 1.00 94.75 130 ARG A O 1
ATOM 999 N N . LEU A 1 131 ? 4.351 9.093 -12.571 1.00 94.50 131 LEU A N 1
ATOM 1000 C CA . LEU A 1 131 ? 3.219 8.503 -11.852 1.00 94.50 131 LEU A CA 1
ATOM 1001 C C . LEU A 1 131 ? 1.908 8.706 -12.619 1.00 94.50 131 LEU A C 1
ATOM 1003 O O . LEU A 1 131 ? 1.238 7.731 -12.953 1.00 94.50 131 LEU A O 1
ATOM 1007 N N . SER A 1 132 ? 1.596 9.948 -12.997 1.00 93.56 132 SER A N 1
ATOM 1008 C CA . SER A 1 132 ? 0.349 10.286 -13.691 1.00 93.56 132 SER A CA 1
ATOM 1009 C C . SER A 1 132 ? 0.235 9.600 -15.059 1.00 93.56 132 SER A C 1
ATOM 1011 O O . SER A 1 132 ? -0.848 9.172 -15.461 1.00 93.56 132 SER A O 1
ATOM 1013 N N . CYS A 1 133 ? 1.344 9.470 -15.797 1.00 94.81 133 CYS A N 1
ATOM 1014 C CA . CYS A 1 133 ? 1.374 8.728 -17.059 1.00 94.81 133 CYS A CA 1
ATOM 1015 C C . CYS A 1 133 ? 1.185 7.223 -16.839 1.00 94.81 133 CYS A C 1
ATOM 1017 O O . CYS A 1 133 ? 0.382 6.592 -17.524 1.00 94.81 133 CYS A O 1
ATOM 1019 N N . GLN A 1 134 ? 1.897 6.646 -15.871 1.00 95.38 134 GLN A N 1
ATOM 1020 C CA . GLN A 1 134 ? 1.843 5.216 -15.580 1.00 95.38 134 GLN A CA 1
ATOM 1021 C C . GLN A 1 134 ? 0.464 4.798 -15.060 1.00 95.38 134 GLN A C 1
ATOM 1023 O O . GLN A 1 134 ? -0.049 3.768 -15.489 1.00 95.38 134 GLN A O 1
ATOM 1028 N N . ILE A 1 135 ? -0.175 5.616 -14.216 1.00 96.12 135 ILE A N 1
ATOM 1029 C CA . ILE A 1 135 ? -1.533 5.370 -13.712 1.00 96.12 135 ILE A CA 1
ATOM 1030 C C . ILE A 1 135 ? -2.523 5.244 -14.867 1.00 96.12 135 ILE A C 1
ATOM 1032 O O . ILE A 1 135 ? -3.319 4.312 -14.871 1.00 96.12 135 ILE A O 1
ATOM 1036 N N . LYS A 1 136 ? -2.447 6.115 -15.881 1.00 95.62 136 LYS A N 1
ATOM 1037 C CA . LYS A 1 136 ? -3.329 6.042 -17.061 1.00 95.62 136 LYS A CA 1
ATOM 1038 C C . LYS A 1 136 ? -3.142 4.739 -17.833 1.00 95.62 136 LYS A C 1
ATOM 1040 O O . LYS A 1 136 ? -4.126 4.101 -18.194 1.00 95.62 136 LYS A O 1
ATOM 1045 N N . VAL A 1 137 ? -1.890 4.332 -1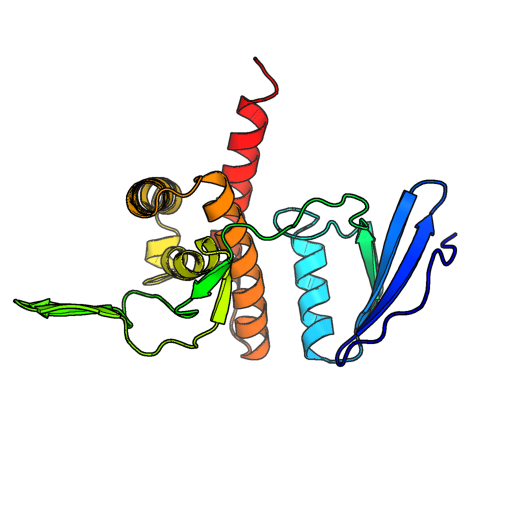8.050 1.00 96.38 137 VAL A N 1
ATOM 1046 C CA . VAL A 1 137 ? -1.562 3.086 -18.760 1.00 96.38 137 VAL A CA 1
ATOM 1047 C C . VAL A 1 137 ? -2.084 1.871 -17.994 1.00 96.38 137 VAL A C 1
ATOM 1049 O O . VAL A 1 137 ? -2.763 1.025 -18.573 1.00 96.38 137 VAL A O 1
ATOM 1052 N N . VAL A 1 138 ? -1.812 1.797 -16.689 1.00 95.56 138 VAL A N 1
ATOM 1053 C CA . VAL A 1 138 ? -2.243 0.675 -15.846 1.00 95.56 138 VAL A CA 1
ATOM 1054 C C . VAL A 1 138 ? -3.763 0.645 -15.723 1.00 95.56 138 VAL A C 1
ATOM 1056 O O . VAL A 1 138 ? -4.352 -0.419 -15.889 1.00 95.56 138 VAL A O 1
ATOM 1059 N N . ALA A 1 139 ? -4.414 1.788 -15.502 1.00 95.81 139 ALA A N 1
ATOM 1060 C CA . ALA A 1 139 ? -5.872 1.895 -15.443 1.00 95.81 139 ALA A CA 1
ATOM 1061 C C . ALA A 1 139 ? -6.525 1.382 -16.731 1.00 95.81 139 ALA A C 1
ATOM 1063 O O . ALA A 1 139 ? -7.437 0.560 -16.674 1.00 95.81 139 ALA A O 1
ATOM 1064 N N . GLN A 1 140 ? -6.013 1.802 -17.891 1.00 96.75 140 GLN A N 1
ATOM 1065 C CA . GLN A 1 140 ? -6.522 1.361 -19.186 1.00 96.75 140 GLN A CA 1
ATOM 1066 C C . GLN A 1 140 ? -6.319 -0.145 -19.400 1.00 96.75 140 GLN A C 1
ATOM 1068 O O . GLN A 1 140 ? -7.253 -0.833 -19.800 1.00 96.75 140 GLN A O 1
ATOM 1073 N N . ALA A 1 141 ? -5.123 -0.668 -19.118 1.00 95.06 141 ALA A N 1
ATOM 1074 C CA . ALA A 1 141 ? -4.809 -2.082 -19.325 1.00 95.06 141 ALA A CA 1
ATOM 1075 C C . ALA A 1 141 ? -5.564 -3.013 -18.361 1.00 95.06 141 ALA A C 1
ATOM 1077 O O . ALA A 1 141 ? -5.923 -4.129 -18.725 1.00 95.06 141 ALA A O 1
ATOM 1078 N N . SER A 1 142 ? -5.812 -2.556 -17.132 1.00 93.19 142 SER A N 1
ATOM 1079 C CA . SER A 1 142 ? -6.472 -3.340 -16.082 1.00 93.19 142 SER A CA 1
ATOM 1080 C C . SER A 1 142 ? -7.978 -3.086 -15.973 1.00 93.19 142 SER A C 1
ATOM 1082 O O . SER A 1 142 ? -8.645 -3.787 -15.212 1.00 93.19 142 SER A O 1
ATOM 1084 N N . CYS A 1 143 ? -8.530 -2.109 -16.700 1.00 94.56 143 CYS A N 1
ATOM 1085 C CA . CYS A 1 143 ? -9.909 -1.639 -16.525 1.00 94.56 143 CYS A CA 1
ATOM 1086 C C . CYS A 1 143 ? -10.225 -1.285 -15.056 1.00 94.56 143 CYS A C 1
ATOM 1088 O O . CYS A 1 143 ? -11.291 -1.623 -14.547 1.00 94.56 143 CYS A O 1
ATOM 1090 N N . LEU A 1 144 ? -9.267 -0.673 -14.351 1.00 93.06 144 LEU A N 1
ATOM 1091 C CA . LEU A 1 144 ? -9.425 -0.196 -12.974 1.00 93.06 144 LEU A CA 1
ATOM 1092 C C . LEU A 1 144 ? -9.552 1.324 -12.946 1.00 93.06 144 LEU A C 1
ATOM 1094 O O . LEU A 1 144 ? -8.958 2.029 -13.763 1.00 93.06 144 LEU A O 1
ATOM 1098 N N . GLU A 1 145 ? -10.280 1.839 -11.959 1.00 92.56 145 GLU A N 1
ATOM 1099 C CA . GLU A 1 145 ? -10.374 3.279 -11.751 1.00 92.56 145 GLU A CA 1
ATOM 1100 C C . GLU A 1 145 ? -9.015 3.863 -11.316 1.00 92.56 145 GLU A C 1
ATOM 1102 O O . GLU A 1 145 ? -8.424 3.383 -10.340 1.00 92.56 145 GLU A O 1
ATOM 1107 N N . PRO A 1 146 ? -8.527 4.945 -11.957 1.00 93.81 146 PRO A N 1
ATOM 1108 C CA . PRO A 1 146 ? -7.276 5.605 -11.577 1.00 93.81 146 PRO A CA 1
ATOM 1109 C C . PRO A 1 146 ? -7.219 5.993 -10.098 1.00 93.81 146 PRO A C 1
ATOM 1111 O O . PRO A 1 146 ? -6.199 5.806 -9.438 1.00 93.81 146 PRO A O 1
ATOM 1114 N N . LYS A 1 147 ? -8.344 6.477 -9.555 1.00 91.31 147 LYS A N 1
ATOM 1115 C CA . LYS A 1 147 ? -8.469 6.837 -8.140 1.00 91.31 147 LYS A CA 1
ATOM 1116 C C . LYS A 1 147 ? -8.206 5.637 -7.232 1.00 91.31 147 LYS A C 1
ATOM 1118 O O . LYS A 1 147 ? -7.511 5.772 -6.227 1.00 91.31 147 LYS A O 1
ATOM 1123 N N . ARG A 1 148 ? -8.713 4.455 -7.591 1.00 90.00 148 ARG A N 1
ATOM 1124 C CA . ARG A 1 148 ? -8.519 3.247 -6.790 1.00 90.00 148 ARG A CA 1
ATOM 1125 C C . ARG A 1 148 ? -7.079 2.746 -6.842 1.00 90.00 148 ARG A C 1
ATOM 1127 O O . ARG A 1 148 ? -6.535 2.366 -5.810 1.00 90.00 148 ARG A O 1
ATOM 1134 N N . LEU A 1 149 ? -6.436 2.827 -8.006 1.00 93.06 149 LEU A N 1
ATOM 1135 C CA . LEU A 1 149 ? -5.005 2.540 -8.139 1.00 93.06 149 LEU A CA 1
ATOM 1136 C C . LEU A 1 149 ? -4.164 3.477 -7.265 1.00 93.06 149 LEU A C 1
ATOM 1138 O O . LEU A 1 149 ? -3.328 3.002 -6.506 1.00 93.06 149 LEU A O 1
ATOM 1142 N N . LEU A 1 150 ? -4.424 4.788 -7.299 1.00 92.75 150 LEU A N 1
ATOM 1143 C CA . LEU A 1 150 ? -3.716 5.765 -6.463 1.00 92.75 150 LEU A CA 1
ATOM 1144 C C . LEU A 1 150 ? -3.882 5.490 -4.957 1.00 92.75 150 LEU A C 1
ATOM 1146 O O . LEU A 1 150 ? -2.926 5.646 -4.199 1.00 92.75 150 LEU A O 1
ATOM 1150 N N . GLN A 1 151 ? -5.065 5.047 -4.517 1.00 90.19 151 GLN A N 1
ATOM 1151 C CA . GLN A 1 151 ? -5.287 4.622 -3.128 1.00 90.19 151 GLN A CA 1
ATOM 1152 C C . GLN A 1 151 ? -4.411 3.420 -2.752 1.00 90.19 151 GLN A C 1
ATOM 1154 O O . GLN A 1 151 ? -3.816 3.418 -1.676 1.00 90.19 151 GLN A O 1
ATOM 1159 N N . TRP A 1 152 ? -4.285 2.430 -3.640 1.00 92.00 152 TRP A N 1
ATOM 1160 C CA . TRP A 1 152 ? -3.414 1.275 -3.415 1.00 92.00 152 TRP A CA 1
ATOM 1161 C C . TRP A 1 152 ? -1.925 1.610 -3.494 1.00 92.00 152 TRP A C 1
ATOM 1163 O O . TRP A 1 152 ? -1.158 1.059 -2.713 1.00 92.00 152 TRP A O 1
ATOM 1173 N N . VAL A 1 153 ? -1.514 2.548 -4.354 1.00 93.19 153 VAL A N 1
ATOM 1174 C CA . VAL A 1 153 ? -0.143 3.091 -4.357 1.00 93.19 153 VAL A CA 1
ATOM 1175 C C . VAL A 1 153 ? 0.168 3.715 -3.001 1.00 93.19 153 VAL A C 1
ATOM 1177 O O . VAL A 1 153 ? 1.172 3.376 -2.385 1.00 93.19 153 VAL A O 1
ATOM 1180 N N . LEU A 1 154 ? -0.723 4.567 -2.489 1.00 90.38 154 LEU A N 1
ATOM 1181 C CA . LEU A 1 154 ? -0.556 5.199 -1.182 1.00 90.38 154 LEU A CA 1
ATOM 1182 C C . LEU A 1 154 ? -0.482 4.174 -0.037 1.00 90.38 154 LEU A C 1
ATOM 1184 O O . LEU A 1 154 ? 0.385 4.299 0.831 1.00 90.38 154 LEU A O 1
ATOM 1188 N N . ALA A 1 155 ? -1.357 3.164 -0.049 1.00 86.69 155 ALA A N 1
ATOM 1189 C CA . ALA A 1 155 ? -1.366 2.086 0.940 1.00 86.69 155 ALA A CA 1
ATOM 1190 C C . ALA A 1 155 ? -0.080 1.237 0.884 1.00 86.69 155 ALA A C 1
ATOM 1192 O O . ALA A 1 155 ? 0.532 0.956 1.915 1.00 86.69 155 ALA A O 1
ATOM 1193 N N . TRP A 1 156 ? 0.371 0.882 -0.322 1.00 90.00 156 TRP A N 1
ATOM 1194 C CA . TRP A 1 156 ? 1.614 0.141 -0.534 1.00 90.00 156 TRP A CA 1
ATOM 1195 C C . TRP A 1 156 ? 2.838 0.932 -0.085 1.00 90.00 156 TRP A C 1
ATOM 1197 O O . TRP A 1 156 ? 3.712 0.373 0.565 1.00 90.00 156 TRP A O 1
ATOM 1207 N N . GLY A 1 157 ? 2.892 2.235 -0.368 1.00 89.94 157 GLY A N 1
ATOM 1208 C CA . GLY A 1 157 ? 3.994 3.088 0.069 1.00 89.94 157 GLY A CA 1
ATOM 1209 C C . GLY A 1 157 ? 4.182 3.086 1.578 1.00 89.94 157 GLY A C 1
ATOM 1210 O O . GLY A 1 157 ? 5.310 3.034 2.058 1.00 89.94 157 GLY A O 1
ATOM 1211 N N . GLY A 1 158 ? 3.090 3.084 2.337 1.00 83.81 158 GLY A N 1
ATOM 1212 C CA . GLY A 1 158 ? 3.209 2.945 3.779 1.00 83.81 158 GLY A CA 1
ATOM 1213 C C . GLY A 1 158 ? 3.659 1.551 4.206 1.00 83.81 158 GLY A C 1
ATOM 1214 O O . GLY A 1 158 ? 4.608 1.442 4.977 1.00 83.81 158 GLY A O 1
ATOM 1215 N N . LEU A 1 159 ? 3.050 0.486 3.673 1.00 84.50 159 LEU A N 1
ATOM 1216 C CA . LEU A 1 159 ? 3.477 -0.885 3.979 1.00 84.50 159 LEU A CA 1
ATOM 1217 C C . LEU A 1 159 ? 4.974 -1.090 3.678 1.00 84.50 159 LEU A C 1
ATOM 1219 O O . LEU A 1 159 ? 5.729 -1.529 4.540 1.00 84.50 159 LEU A O 1
ATOM 1223 N N . SER A 1 160 ? 5.427 -0.673 2.498 1.00 85.88 160 SER A N 1
ATOM 1224 C CA . SER A 1 160 ? 6.833 -0.727 2.101 1.00 85.88 160 SER A CA 1
ATOM 1225 C C . SER A 1 160 ? 7.724 0.118 3.015 1.00 85.88 160 SER A C 1
ATOM 1227 O O . SER A 1 160 ? 8.797 -0.340 3.396 1.00 85.88 160 SER A O 1
ATOM 1229 N N . ALA A 1 161 ? 7.281 1.307 3.437 1.00 86.56 161 ALA A N 1
ATOM 1230 C CA . ALA A 1 161 ? 8.028 2.121 4.392 1.00 86.56 161 ALA A CA 1
ATOM 1231 C C . ALA A 1 161 ? 8.210 1.419 5.748 1.00 86.56 161 ALA A C 1
ATOM 1233 O O . ALA A 1 161 ? 9.275 1.559 6.341 1.00 86.56 161 ALA A O 1
ATOM 1234 N N . THR A 1 162 ? 7.229 0.638 6.226 1.00 80.62 162 THR A N 1
ATOM 1235 C CA . THR A 1 162 ? 7.411 -0.146 7.467 1.00 80.62 162 THR A CA 1
ATOM 1236 C C . THR A 1 162 ? 8.487 -1.211 7.325 1.00 80.62 162 THR A C 1
ATOM 1238 O O . THR A 1 162 ? 9.312 -1.345 8.220 1.00 80.62 162 THR A O 1
ATOM 1241 N N . TRP A 1 163 ? 8.538 -1.916 6.192 1.00 83.19 163 TRP A N 1
ATOM 1242 C CA . TRP A 1 163 ? 9.590 -2.900 5.935 1.00 83.19 163 TRP A CA 1
ATOM 1243 C C . TRP A 1 163 ? 10.970 -2.249 5.838 1.00 83.19 163 TRP A C 1
ATOM 1245 O O . TRP A 1 163 ? 11.903 -2.722 6.471 1.00 83.19 163 TRP A O 1
ATOM 1255 N N . LEU A 1 164 ? 11.089 -1.118 5.133 1.00 85.38 164 LEU A N 1
ATOM 1256 C CA . LEU A 1 164 ? 12.357 -0.386 5.043 1.00 85.38 164 LEU A CA 1
ATOM 1257 C C . LEU A 1 164 ? 12.852 0.063 6.421 1.00 85.38 164 LEU A C 1
ATOM 1259 O O . LEU A 1 164 ? 14.021 -0.117 6.731 1.00 85.38 164 LEU A O 1
ATOM 1263 N N . LEU A 1 165 ? 11.959 0.586 7.265 1.00 81.56 165 LEU A N 1
ATOM 1264 C CA . LEU A 1 165 ? 12.307 0.982 8.629 1.00 81.56 165 LEU A CA 1
ATOM 1265 C C . LEU A 1 165 ? 12.727 -0.208 9.504 1.00 81.56 165 LEU A C 1
ATOM 1267 O O . LEU A 1 165 ? 13.621 -0.047 10.328 1.00 81.56 165 LEU A O 1
ATOM 1271 N N . LEU A 1 166 ? 12.102 -1.379 9.336 1.00 79.81 166 LEU A N 1
ATOM 1272 C CA . LEU A 1 166 ? 12.495 -2.610 10.036 1.00 79.81 166 LEU A CA 1
ATOM 1273 C C . LEU A 1 166 ? 13.898 -3.085 9.643 1.00 79.81 166 LEU A C 1
ATOM 1275 O O . LEU A 1 166 ? 14.599 -3.646 10.481 1.00 79.81 166 LEU A O 1
ATOM 1279 N N . ASP A 1 167 ? 14.298 -2.827 8.400 1.00 85.88 167 ASP A N 1
ATOM 1280 C CA . ASP A 1 167 ? 15.611 -3.177 7.856 1.00 85.88 167 ASP A CA 1
ATOM 1281 C C . ASP A 1 167 ? 16.654 -2.046 8.019 1.00 85.88 167 ASP A C 1
ATOM 1283 O O . ASP A 1 167 ? 17.729 -2.107 7.420 1.00 85.88 167 ASP A O 1
ATOM 1287 N N . ASP A 1 168 ? 16.356 -1.006 8.813 1.00 86.62 168 ASP A N 1
ATOM 1288 C CA . ASP A 1 168 ? 17.194 0.192 9.009 1.00 86.62 168 ASP A CA 1
ATOM 1289 C C . ASP A 1 168 ? 17.530 0.950 7.699 1.00 86.62 168 ASP A C 1
ATOM 1291 O O . ASP A 1 168 ? 18.573 1.599 7.562 1.00 86.62 168 ASP A O 1
ATOM 1295 N N . ILE A 1 169 ? 16.624 0.904 6.717 1.00 88.38 169 ILE A N 1
ATOM 1296 C CA . ILE A 1 169 ? 16.720 1.604 5.430 1.00 88.38 169 ILE A CA 1
ATOM 1297 C C . ILE A 1 169 ? 15.846 2.868 5.449 1.00 88.38 169 ILE A C 1
ATOM 1299 O O . ILE A 1 169 ? 14.695 2.849 5.883 1.00 88.38 169 ILE A O 1
ATOM 1303 N N . ASP A 1 170 ? 16.370 3.980 4.920 1.00 88.31 170 ASP A N 1
ATOM 1304 C CA . ASP A 1 170 ? 15.633 5.246 4.811 1.00 88.31 170 ASP A CA 1
ATOM 1305 C C . ASP A 1 170 ? 14.403 5.123 3.876 1.00 88.31 170 ASP A C 1
ATOM 1307 O O . ASP A 1 170 ? 14.562 4.891 2.670 1.00 88.31 170 ASP A O 1
ATOM 1311 N N . PRO A 1 171 ? 13.168 5.331 4.379 1.00 89.38 171 PRO A N 1
ATOM 1312 C CA . PRO A 1 171 ? 11.953 5.229 3.579 1.00 89.38 171 PRO A CA 1
ATOM 1313 C C . PRO A 1 171 ? 11.628 6.501 2.777 1.00 89.38 171 PRO A C 1
ATOM 1315 O O . PRO A 1 171 ? 10.582 6.544 2.123 1.00 89.38 171 PRO A O 1
ATOM 1318 N N . ALA A 1 172 ? 12.462 7.551 2.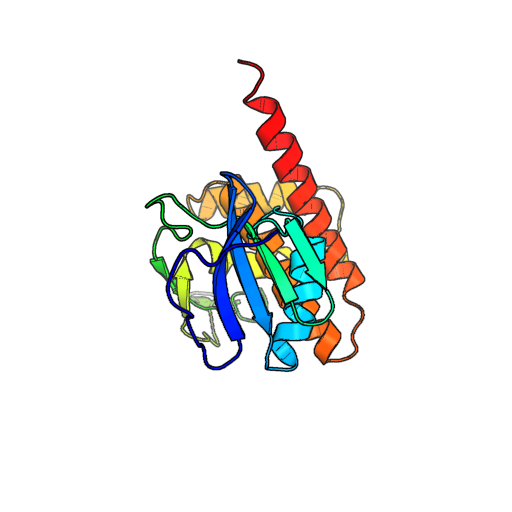814 1.00 90.12 172 ALA A N 1
ATOM 1319 C CA . ALA A 1 172 ? 12.153 8.864 2.236 1.00 90.12 172 ALA A CA 1
ATOM 1320 C C . ALA A 1 172 ? 11.679 8.804 0.776 1.00 90.12 172 ALA A C 1
ATOM 1322 O O . ALA A 1 172 ? 10.703 9.460 0.408 1.00 90.12 172 ALA A O 1
ATOM 1323 N N . ALA A 1 173 ? 12.325 7.986 -0.056 1.00 91.25 173 ALA A N 1
ATOM 1324 C CA . ALA A 1 173 ? 11.938 7.827 -1.454 1.00 91.25 173 ALA A CA 1
ATOM 1325 C C . ALA A 1 173 ? 10.548 7.185 -1.619 1.00 91.25 173 ALA A C 1
ATOM 1327 O O . ALA A 1 173 ? 9.721 7.676 -2.391 1.00 91.25 173 ALA A O 1
ATOM 1328 N N . THR A 1 174 ? 10.266 6.124 -0.861 1.00 91.12 174 THR A N 1
ATOM 1329 C CA . THR A 1 174 ? 8.961 5.447 -0.847 1.00 91.12 174 THR A CA 1
ATOM 1330 C C . THR A 1 174 ? 7.859 6.397 -0.376 1.00 91.12 174 THR A C 1
ATOM 1332 O O . THR A 1 174 ? 6.799 6.500 -1.002 1.00 91.12 174 THR A O 1
ATOM 1335 N N . LEU A 1 175 ? 8.120 7.165 0.685 1.00 89.44 175 LEU A N 1
ATOM 1336 C CA . LEU A 1 175 ? 7.183 8.163 1.202 1.00 89.44 175 LEU A CA 1
ATOM 1337 C C . LEU A 1 175 ? 6.970 9.330 0.227 1.00 89.44 175 LEU A C 1
ATOM 1339 O O . LEU A 1 175 ? 5.862 9.866 0.147 1.00 89.44 175 LEU A O 1
ATOM 1343 N N . ALA A 1 176 ? 7.981 9.707 -0.559 1.00 92.88 176 ALA A N 1
ATOM 1344 C CA . ALA A 1 176 ? 7.842 10.721 -1.601 1.00 92.88 176 ALA A CA 1
ATOM 1345 C C . ALA A 1 176 ? 6.900 10.260 -2.729 1.00 92.88 176 ALA A C 1
ATOM 1347 O O . ALA A 1 176 ? 6.011 11.014 -3.126 1.00 92.88 176 ALA A O 1
ATOM 1348 N N . ILE A 1 177 ? 7.012 9.008 -3.187 1.00 93.75 177 ILE A N 1
ATOM 1349 C CA . ILE A 1 177 ? 6.091 8.428 -4.186 1.00 93.75 177 ILE A CA 1
ATOM 1350 C C . ILE A 1 177 ? 4.662 8.368 -3.626 1.00 93.75 177 ILE A C 1
ATOM 1352 O O . ILE A 1 177 ? 3.710 8.781 -4.291 1.00 93.75 177 ILE A O 1
ATOM 1356 N N . ALA A 1 178 ? 4.508 7.937 -2.370 1.00 91.12 178 ALA A N 1
ATOM 1357 C CA . ALA A 1 178 ? 3.217 7.939 -1.682 1.00 91.12 178 ALA A CA 1
ATOM 1358 C C . ALA A 1 178 ? 2.614 9.357 -1.592 1.00 91.12 178 ALA A C 1
ATOM 1360 O O . ALA A 1 178 ? 1.417 9.553 -1.804 1.00 91.12 178 ALA A O 1
ATOM 1361 N N . SER A 1 179 ? 3.451 10.368 -1.345 1.00 90.19 179 SER A N 1
ATOM 1362 C CA . SER A 1 179 ? 3.033 11.774 -1.281 1.00 90.19 179 SER A CA 1
ATOM 1363 C C . SER A 1 179 ? 2.559 12.308 -2.638 1.00 90.19 179 SER A C 1
ATOM 1365 O O . SER A 1 179 ? 1.587 13.068 -2.690 1.00 90.19 179 SER A O 1
ATOM 1367 N N . LEU A 1 180 ? 3.184 11.881 -3.742 1.00 93.06 180 LEU A N 1
ATOM 1368 C CA . LEU A 1 180 ? 2.714 12.196 -5.096 1.00 93.06 180 LEU A CA 1
ATOM 1369 C C . LEU A 1 180 ? 1.320 11.604 -5.341 1.00 93.06 180 LEU A 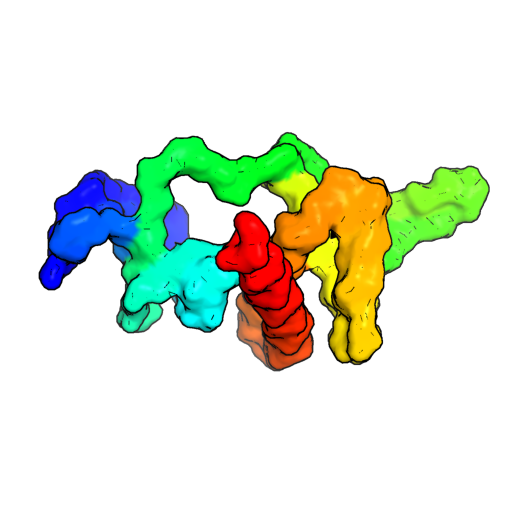C 1
ATOM 1371 O O . LEU A 1 180 ? 0.418 12.327 -5.764 1.00 93.06 180 LEU A O 1
ATOM 1375 N N . ALA A 1 181 ? 1.107 10.335 -4.981 1.00 92.38 181 ALA A N 1
ATOM 1376 C CA . ALA A 1 181 ? -0.199 9.692 -5.116 1.00 92.38 181 ALA A CA 1
ATOM 1377 C C . ALA A 1 181 ? -1.286 10.393 -4.281 1.00 92.38 181 ALA A C 1
ATOM 1379 O O . ALA A 1 181 ? -2.383 10.661 -4.772 1.00 92.38 181 ALA A O 1
ATOM 1380 N N . ALA A 1 182 ? -0.971 10.767 -3.036 1.00 88.69 182 ALA A N 1
ATOM 1381 C CA . ALA A 1 182 ? -1.880 11.520 -2.171 1.00 88.69 182 ALA A CA 1
ATOM 1382 C C . ALA A 1 182 ? -2.235 12.911 -2.733 1.00 88.69 182 ALA A C 1
ATOM 1384 O O . ALA A 1 182 ? -3.358 13.395 -2.550 1.00 88.69 182 ALA A O 1
ATOM 1385 N N . SER A 1 183 ? -1.287 13.558 -3.412 1.00 90.25 183 SER A N 1
ATOM 1386 C CA . SER A 1 183 ? -1.497 14.855 -4.063 1.00 90.25 183 SER A CA 1
ATOM 1387 C C . SER A 1 183 ? -2.430 14.726 -5.270 1.00 90.25 183 SER A C 1
ATOM 1389 O O . SER A 1 183 ? -3.388 15.491 -5.377 1.00 90.25 183 SER A O 1
ATOM 1391 N N . GLU A 1 184 ? -2.224 13.717 -6.124 1.00 90.69 184 GLU A N 1
ATOM 1392 C CA . GLU A 1 184 ? -3.114 13.431 -7.260 1.00 90.69 184 GLU A CA 1
ATOM 1393 C C . GLU A 1 184 ? -4.543 13.076 -6.816 1.00 90.69 184 GLU A C 1
ATOM 1395 O O . GLU A 1 184 ? -5.506 13.551 -7.419 1.00 90.69 184 GLU A O 1
ATOM 1400 N N . LEU A 1 185 ? -4.699 12.320 -5.720 1.00 87.19 185 LEU A N 1
ATOM 1401 C CA . LEU A 1 185 ? -6.015 12.029 -5.134 1.00 87.19 185 LEU A CA 1
ATOM 1402 C C . LEU A 1 185 ? -6.754 13.307 -4.723 1.00 87.19 185 LEU A C 1
ATOM 1404 O O . LEU A 1 185 ? -7.924 13.478 -5.058 1.00 87.19 185 LEU A O 1
ATOM 1408 N N . THR A 1 186 ? -6.053 14.230 -4.062 1.00 83.50 186 THR A N 1
ATOM 1409 C CA . THR A 1 186 ? -6.647 15.489 -3.584 1.00 83.50 186 THR A CA 1
ATOM 1410 C C . THR A 1 186 ? -7.099 16.368 -4.761 1.00 83.50 186 THR A C 1
ATOM 1412 O O . THR A 1 186 ? -8.179 16.953 -4.719 1.00 83.50 186 THR A O 1
ATOM 1415 N N . LEU A 1 187 ? -6.310 16.421 -5.842 1.00 79.19 187 LEU A N 1
ATOM 1416 C CA . LEU A 1 187 ? -6.677 17.135 -7.073 1.00 79.19 187 LEU A CA 1
ATOM 1417 C C . LEU A 1 187 ? -7.906 16.523 -7.756 1.00 79.19 187 LEU A C 1
ATOM 1419 O O . LEU A 1 187 ? -8.728 17.256 -8.300 1.00 79.19 187 LEU A O 1
ATOM 1423 N N . SER A 1 188 ? -8.042 15.194 -7.721 1.00 68.50 188 SER A N 1
ATOM 1424 C CA . SER A 1 188 ? -9.199 14.512 -8.306 1.00 68.50 188 SER A CA 1
ATOM 1425 C C . SER A 1 188 ? -10.496 14.769 -7.537 1.00 68.50 188 SER A C 1
ATOM 1427 O O . SER A 1 188 ? -11.542 14.897 -8.163 1.00 68.50 188 SER A O 1
ATOM 1429 N N . ASP A 1 189 ? -10.432 14.910 -6.210 1.00 66.75 189 ASP A N 1
ATOM 1430 C CA . ASP A 1 189 ? -11.610 15.159 -5.371 1.00 66.75 189 ASP A CA 1
ATOM 1431 C C . ASP A 1 189 ? -12.130 16.601 -5.511 1.00 66.75 189 ASP A C 1
ATOM 1433 O O . ASP A 1 189 ? -13.338 16.817 -5.577 1.00 66.75 189 ASP A O 1
ATOM 1437 N N . GLY A 1 190 ? -11.235 17.583 -5.675 1.00 52.22 190 GLY A N 1
ATOM 1438 C CA . GLY A 1 190 ? -11.615 18.988 -5.879 1.00 52.22 190 GLY A CA 1
ATOM 1439 C C . GLY A 1 190 ? -12.301 19.291 -7.219 1.00 52.22 190 GLY A C 1
ATOM 1440 O O . GLY A 1 190 ? -12.940 20.330 -7.354 1.00 52.22 190 GLY A O 1
ATOM 1441 N N . LEU A 1 191 ? -12.202 18.399 -8.212 1.00 53.00 191 LEU A N 1
ATOM 1442 C CA . LEU A 1 191 ? -12.861 18.564 -9.516 1.00 53.00 191 LEU A CA 1
ATOM 1443 C C . LEU A 1 191 ? -14.331 18.105 -9.525 1.00 53.00 191 LEU A C 1
ATOM 1445 O O . LEU A 1 191 ? -15.055 18.468 -10.448 1.00 53.00 191 LEU A O 1
ATOM 1449 N N . TYR A 1 192 ? -14.785 17.350 -8.515 1.00 43.47 192 TYR A N 1
ATOM 1450 C CA . TYR A 1 192 ? -16.167 16.851 -8.420 1.00 43.47 192 TYR A CA 1
ATOM 1451 C C . TYR A 1 192 ? -17.062 17.643 -7.450 1.00 43.47 192 TYR A C 1
ATOM 1453 O O . TYR A 1 192 ? -18.273 17.451 -7.465 1.00 43.47 192 TYR A O 1
ATOM 1461 N N . GLU A 1 193 ? -16.517 18.559 -6.643 1.00 38.62 193 GLU A N 1
ATOM 1462 C CA . GLU A 1 193 ? -17.314 19.445 -5.767 1.00 38.62 193 GLU A CA 1
ATOM 1463 C C . GLU A 1 193 ? -17.795 20.738 -6.467 1.00 38.62 193 GLU A C 1
ATOM 1465 O O . GLU A 1 193 ? -18.361 21.621 -5.826 1.00 38.62 193 GLU A O 1
ATOM 1470 N N . GLY A 1 194 ? -17.593 20.861 -7.785 1.00 39.62 194 GLY A N 1
ATOM 1471 C CA . GLY A 1 194 ? -17.853 22.084 -8.558 1.00 39.62 194 GLY A CA 1
ATOM 1472 C C . GLY A 1 194 ? -18.751 21.938 -9.793 1.00 39.62 194 GLY A C 1
ATOM 1473 O O . GLY A 1 194 ? -18.660 22.792 -10.676 1.00 39.62 194 GLY A O 1
ATOM 1474 N N . SER A 1 195 ? -19.584 20.895 -9.893 1.00 32.94 195 SER A N 1
ATOM 1475 C CA . SER A 1 195 ? -20.524 20.694 -11.016 1.00 32.94 195 SER A CA 1
ATOM 1476 C C . SER A 1 195 ? -21.945 20.398 -10.563 1.00 32.94 195 SER A C 1
ATOM 1478 O O . SER A 1 195 ? -22.089 19.436 -9.776 1.00 32.94 195 SER A O 1
#

Radius of gyration: 18.69 Å; chains: 1; bounding box: 39×40×57 Å